Protein AF-A0A9X3P8X6-F1 (afdb_monomer)

Sequence (196 aa):
MNAASNTVDRTGRVKSVVAWAVAPVVWFLAFLAMLFLGNGGTPGMVAHSVILALPAPWLLWVSWRMPRPRVDTYVAEGGALLSGAVALYITVLAFMISREGPAPVGFTVIYLAAAAVFIAAAVPLPGRRIAYGAAALACVVIGIGLRVLHSETSYYPGIDWVTKDELFAWAFLGLPALGALLQILWWARVRRGRTV

Nearest PDB structures (foldseek):
  7y5h-assembly1_A  TM=2.109E-01  e=1.202E+00  Xenopus tropicalis

pLDDT: mean 83.06, std 12.86, range [36.12, 97.06]

Foldseek 3Di:
DDDPDPPVVVVVQVVLLVVLLCVLVVLVVQLVVLVVVPCPPDVSVVSNVVSLCVLLVQLLCLLPPDDPDDPSSVSNNVSSVVSNLVSLVVLVVVQVVVDDAADDLVQLVVLQVQLVSLCSSCPSPVLQCLLSNLQSQLSNCVSCCSHPQDDPDQAGVPGPPDGPVRVNCCSSPVSNVVSVVVSVVVVVVVVVVVVD

Mean predicted aligned error: 7.89 Å

Secondary structure (DSSP, 8-state):
---SSTTHHHHHHHHHHHHHHHHHHHHHHHHHHHHHT---HHHHHHHHHHHHHTHHHHHHHHHHHS-SS-HHHHHHHHHHHHHHHHHHHHHHHHHHHT-SSSPPHHHHHHHHHHHHHHHHHHTT-GGGHHHHHHHHHHHHHHHHHHHHT--SSSEETTEEEEEHHHHHHIIIIIHHHHHHHHHHHHHHHHHHTT--

Solvent-accessible surface area (backbone atoms only — not comparable to full-atom values): 10402 Å² total; per-residue (Å²): 137,90,87,86,73,77,67,74,59,49,59,56,50,52,53,49,33,50,51,29,63,44,46,42,53,54,51,49,51,54,50,51,50,53,65,73,67,45,79,67,53,70,67,38,51,52,53,49,53,50,59,56,47,48,26,55,63,46,34,40,44,46,44,73,69,50,70,81,94,45,70,40,45,52,44,36,40,52,29,20,50,52,48,34,49,52,37,53,49,50,56,51,50,56,53,68,74,70,60,89,78,49,52,54,71,67,53,29,50,54,23,46,50,50,18,50,48,30,50,60,31,23,67,80,31,77,87,43,38,50,27,27,47,23,40,17,48,23,25,43,51,51,28,46,41,52,34,74,49,54,56,96,57,69,33,38,81,95,37,89,88,54,43,52,68,56,53,46,48,40,36,68,50,43,32,30,51,50,16,43,50,50,37,52,50,50,51,54,52,58,53,60,65,70,77,107

Radius of gyration: 20.08 Å; Cα contacts (8 Å, |Δi|>4): 177; chains: 1; bounding box: 64×27×63 Å

Organism: NCBI:txid2670330

Structure (mmCIF, N/CA/C/O backbone):
data_AF-A0A9X3P8X6-F1
#
_entry.id   AF-A0A9X3P8X6-F1
#
loop_
_atom_site.group_PDB
_atom_site.id
_atom_site.type_symbol
_atom_site.label_atom_id
_atom_site.label_alt_id
_atom_site.label_comp_id
_atom_site.label_asym_id
_atom_site.label_entity_id
_atom_site.label_seq_id
_atom_site.pdbx_PDB_ins_code
_atom_site.Cartn_x
_atom_site.Cartn_y
_atom_site.Cartn_z
_atom_site.occupancy
_atom_site.B_iso_or_equiv
_atom_site.auth_seq_id
_atom_site.auth_comp_id
_atom_site.auth_asym_id
_atom_site.auth_atom_id
_atom_site.pdbx_PDB_model_num
ATOM 1 N N . MET A 1 1 ? -35.944 -8.746 34.001 1.00 36.12 1 MET A N 1
ATOM 2 C CA . MET A 1 1 ? -35.242 -9.890 33.379 1.00 36.12 1 MET A CA 1
ATOM 3 C C . MET A 1 1 ? -34.782 -9.482 31.985 1.00 36.12 1 MET A C 1
ATOM 5 O O . MET A 1 1 ? -35.611 -9.146 31.153 1.00 36.12 1 MET A O 1
ATOM 9 N N . ASN A 1 2 ? -33.462 -9.428 31.792 1.00 47.91 2 ASN A N 1
ATOM 10 C CA . ASN A 1 2 ? -32.768 -9.146 30.531 1.00 47.91 2 ASN A CA 1
ATOM 11 C C . ASN A 1 2 ? -32.675 -10.424 29.689 1.00 47.91 2 ASN A C 1
ATOM 13 O O . ASN A 1 2 ? -32.135 -11.394 30.211 1.00 47.91 2 ASN A O 1
ATOM 17 N N . ALA A 1 3 ? -33.094 -10.413 28.414 1.00 44.62 3 ALA A N 1
ATOM 18 C CA . ALA A 1 3 ? -32.640 -11.407 27.418 1.00 44.62 3 ALA A CA 1
ATOM 19 C C . ALA A 1 3 ? -32.963 -11.084 25.936 1.00 44.62 3 ALA A C 1
ATOM 21 O O . ALA A 1 3 ? -32.975 -11.997 25.117 1.00 44.62 3 ALA A O 1
ATOM 22 N N . ALA A 1 4 ? -33.207 -9.833 25.529 1.00 47.31 4 ALA A N 1
ATOM 23 C CA . ALA A 1 4 ? -33.525 -9.541 24.123 1.00 47.31 4 ALA A CA 1
ATOM 24 C C . ALA A 1 4 ? -32.805 -8.279 23.632 1.00 47.31 4 ALA A C 1
ATOM 26 O O . ALA A 1 4 ? -33.318 -7.182 23.799 1.00 47.31 4 ALA A O 1
ATOM 27 N N . SER A 1 5 ? -31.596 -8.433 23.071 1.00 48.03 5 SER A N 1
ATOM 28 C CA . SER A 1 5 ? -30.932 -7.388 22.254 1.00 48.03 5 SER A CA 1
ATOM 29 C C . SER A 1 5 ? -29.638 -7.862 21.553 1.00 48.03 5 SER A C 1
ATOM 31 O O . SER A 1 5 ? -29.252 -7.321 20.524 1.00 48.03 5 SER A O 1
ATOM 33 N N . ASN A 1 6 ? -28.968 -8.926 22.017 1.00 51.25 6 ASN A N 1
ATOM 34 C CA . ASN A 1 6 ? -27.611 -9.253 21.531 1.00 51.25 6 ASN A CA 1
ATOM 35 C C . ASN A 1 6 ? -27.513 -10.156 20.279 1.00 51.25 6 ASN A C 1
ATOM 37 O O . ASN A 1 6 ? -26.405 -10.415 19.803 1.00 51.25 6 ASN A O 1
ATOM 41 N N . THR A 1 7 ? -28.620 -10.671 19.740 1.00 49.06 7 THR A N 1
ATOM 42 C CA . THR A 1 7 ? -28.611 -11.601 18.590 1.00 49.06 7 THR A CA 1
ATOM 43 C C . THR A 1 7 ? -28.718 -10.904 17.233 1.00 49.06 7 THR A C 1
ATOM 45 O O . THR A 1 7 ? -28.080 -11.356 16.285 1.00 49.06 7 THR A O 1
ATOM 48 N N . VAL A 1 8 ? -29.437 -9.779 17.138 1.00 47.88 8 VAL A N 1
ATOM 49 C CA . VAL A 1 8 ? -29.658 -9.057 15.866 1.00 47.88 8 VAL A CA 1
ATOM 50 C C . VAL A 1 8 ? -28.367 -8.397 15.348 1.00 47.88 8 VAL A C 1
ATOM 52 O O . VAL A 1 8 ? -28.128 -8.350 14.142 1.00 47.88 8 VAL A O 1
ATOM 55 N N . ASP A 1 9 ? -27.474 -7.981 16.250 1.00 58.53 9 ASP A N 1
ATOM 56 C CA . ASP A 1 9 ? -26.232 -7.274 15.901 1.00 58.53 9 ASP A CA 1
ATOM 57 C C . ASP A 1 9 ? -25.066 -8.226 15.531 1.00 58.53 9 ASP A C 1
ATOM 59 O O . ASP A 1 9 ? -24.140 -7.871 14.795 1.00 58.53 9 ASP A O 1
ATOM 63 N N . ARG A 1 10 ? -25.114 -9.495 15.973 1.00 61.44 10 ARG A N 1
ATOM 64 C CA . ARG A 1 10 ? -24.064 -10.491 15.676 1.00 61.44 10 ARG A CA 1
ATOM 65 C C . ARG A 1 10 ? -24.097 -10.962 14.228 1.00 61.44 10 ARG A C 1
ATOM 67 O O . ARG A 1 10 ? -23.049 -11.029 13.592 1.00 61.44 10 ARG A O 1
ATOM 74 N N . THR A 1 11 ? -25.274 -11.257 13.683 1.00 63.12 11 THR A N 1
ATOM 75 C CA . THR A 1 11 ? -25.415 -11.731 12.296 1.00 63.12 11 THR A CA 1
ATOM 76 C C . THR A 1 11 ? -25.038 -10.661 11.276 1.00 63.12 11 THR A C 1
ATOM 78 O O . THR A 1 11 ? -24.384 -10.976 10.284 1.00 63.12 11 THR A O 1
ATOM 81 N N . GLY A 1 12 ? -25.390 -9.395 11.528 1.00 68.19 12 GLY A N 1
ATOM 82 C CA . GLY A 1 12 ? -24.986 -8.271 10.675 1.00 68.19 12 GLY A CA 1
ATOM 83 C C . GLY A 1 12 ? -23.471 -8.061 10.679 1.00 68.19 12 GLY A C 1
ATOM 84 O O . GLY A 1 12 ? -22.857 -7.920 9.621 1.00 68.19 12 GLY A O 1
ATOM 85 N N . ARG A 1 13 ? -22.843 -8.146 11.859 1.00 69.56 13 ARG A N 1
ATOM 86 C CA . ARG A 1 13 ? -21.386 -8.032 11.999 1.00 69.56 13 ARG A CA 1
ATOM 87 C C . ARG A 1 13 ? -20.638 -9.187 11.330 1.00 69.56 13 ARG A C 1
ATOM 89 O O . ARG A 1 13 ? -19.657 -8.934 10.641 1.00 69.56 13 ARG A O 1
ATOM 96 N N . VAL A 1 14 ? -21.104 -10.430 11.479 1.00 70.56 14 VAL A N 1
ATOM 97 C CA . VAL A 1 14 ? -20.495 -11.597 10.811 1.00 70.56 14 VAL A CA 1
ATOM 98 C C . VAL A 1 14 ? -20.573 -11.455 9.290 1.00 70.56 14 VAL A C 1
ATOM 100 O O . VAL A 1 14 ? -19.562 -11.638 8.621 1.00 70.56 14 VAL A O 1
ATOM 103 N N . LYS A 1 15 ? -21.724 -11.046 8.738 1.00 74.62 15 LYS A N 1
ATOM 104 C CA . LYS A 1 15 ? -21.872 -10.797 7.293 1.00 74.62 15 LYS A CA 1
ATOM 105 C C . LYS A 1 15 ? -20.934 -9.695 6.789 1.00 74.62 15 LYS A C 1
ATOM 107 O O . LYS A 1 15 ? -20.326 -9.872 5.740 1.00 74.62 15 LYS A O 1
ATOM 112 N N . SER A 1 16 ? -20.775 -8.604 7.546 1.00 80.88 16 SER A N 1
ATOM 113 C CA . SER A 1 16 ? -19.822 -7.527 7.225 1.00 80.88 16 SER A CA 1
ATOM 114 C C . SER A 1 16 ? -18.380 -8.044 7.181 1.00 80.88 16 SER A C 1
ATOM 116 O O . SER A 1 16 ? -17.684 -7.850 6.189 1.00 80.88 16 SER A O 1
ATOM 118 N N . VAL A 1 17 ? -17.940 -8.773 8.216 1.00 79.44 17 VAL A N 1
ATOM 119 C CA . VAL A 1 17 ? -16.585 -9.351 8.267 1.00 79.44 17 VAL A CA 1
ATOM 120 C C . VAL A 1 17 ? -16.350 -10.308 7.100 1.00 79.44 17 VAL A C 1
ATOM 122 O O . VAL A 1 17 ? -15.316 -10.215 6.445 1.00 79.44 17 VAL A O 1
ATOM 125 N N . VAL A 1 18 ? -17.307 -11.196 6.814 1.00 82.06 18 VAL A N 1
ATOM 126 C CA . VAL A 1 18 ? -17.212 -12.140 5.693 1.00 82.06 18 VAL A CA 1
ATOM 127 C C . VAL A 1 18 ? -17.130 -11.393 4.363 1.00 82.06 18 VAL A C 1
ATOM 129 O O . VAL A 1 18 ? -16.270 -11.716 3.554 1.00 82.06 18 VAL A O 1
ATOM 132 N N . ALA A 1 19 ? -17.942 -10.355 4.148 1.00 86.50 19 ALA A N 1
ATOM 133 C CA . ALA A 1 19 ? -17.879 -9.550 2.928 1.00 86.50 19 ALA A CA 1
ATOM 134 C C . ALA A 1 19 ? -16.495 -8.906 2.734 1.00 86.50 19 ALA A C 1
ATOM 136 O O . ALA A 1 19 ? -15.923 -8.990 1.648 1.00 86.50 19 ALA A O 1
ATOM 137 N N . TRP A 1 20 ? -15.912 -8.336 3.793 1.00 89.00 20 TRP A N 1
ATOM 138 C CA . TRP A 1 20 ? -14.576 -7.734 3.733 1.00 89.00 20 TRP A CA 1
ATOM 139 C C . TRP A 1 20 ? -13.437 -8.749 3.653 1.00 89.00 20 TRP A C 1
ATOM 141 O O . TRP A 1 20 ? -12.384 -8.416 3.121 1.00 89.00 20 TRP A O 1
ATOM 151 N N . ALA A 1 21 ? -13.638 -9.977 4.131 1.00 86.62 21 ALA A N 1
ATOM 152 C CA . ALA A 1 21 ? -12.693 -11.076 3.947 1.00 86.62 21 ALA A CA 1
ATOM 153 C C . ALA A 1 21 ? -12.754 -11.667 2.528 1.00 86.62 21 ALA A C 1
ATOM 155 O O . ALA A 1 21 ? -11.741 -12.127 2.010 1.00 86.62 21 ALA A O 1
ATOM 156 N N . VAL A 1 22 ? -13.927 -11.638 1.890 1.00 90.50 22 VAL A N 1
ATOM 157 C CA . VAL A 1 22 ? -14.141 -12.123 0.519 1.00 90.50 22 VAL A CA 1
ATOM 158 C C . VAL A 1 22 ? -13.708 -11.084 -0.519 1.00 90.50 22 VAL A C 1
ATOM 160 O O . VAL A 1 22 ? -13.235 -11.458 -1.587 1.00 90.50 22 VAL A O 1
ATOM 163 N N . ALA A 1 23 ? -13.795 -9.787 -0.214 1.00 90.56 23 ALA A N 1
ATOM 164 C CA . ALA A 1 23 ? -13.435 -8.716 -1.145 1.00 90.56 23 ALA A CA 1
ATOM 165 C C . ALA A 1 23 ? -12.010 -8.831 -1.751 1.00 90.56 23 ALA A C 1
ATOM 167 O O . ALA A 1 23 ? -11.901 -8.700 -2.970 1.00 90.56 23 ALA A O 1
ATOM 168 N N . PRO A 1 24 ? -10.933 -9.142 -0.994 1.00 90.50 24 PRO A N 1
ATOM 169 C CA . PRO A 1 24 ? -9.596 -9.338 -1.562 1.00 90.50 24 PRO A CA 1
ATOM 170 C C . PRO A 1 24 ? -9.535 -10.565 -2.471 1.00 90.50 24 PRO A C 1
ATOM 172 O O . PRO A 1 24 ? -8.845 -10.545 -3.482 1.00 90.50 24 PRO A O 1
ATOM 175 N N . VAL A 1 25 ?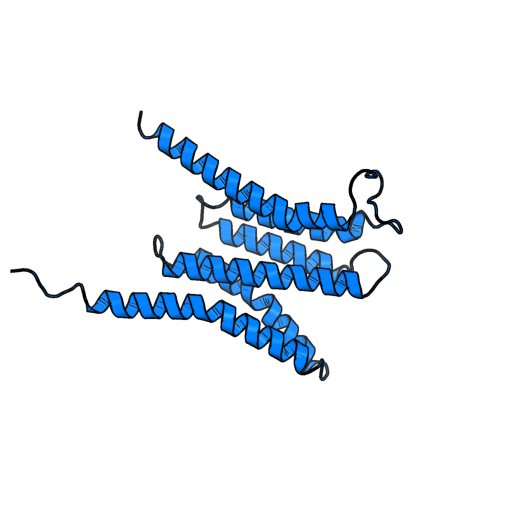 -10.280 -11.623 -2.130 1.00 92.19 25 VAL A N 1
ATOM 176 C CA . VAL A 1 25 ? -10.358 -12.852 -2.932 1.00 92.19 25 VAL A CA 1
ATOM 177 C C . VAL A 1 25 ? -11.051 -12.566 -4.259 1.00 92.19 25 VAL A C 1
ATOM 179 O O . VAL A 1 25 ? -10.538 -12.934 -5.307 1.00 92.19 25 VAL A O 1
ATOM 182 N N . VAL A 1 26 ? -12.180 -11.855 -4.234 1.00 93.81 26 VAL A N 1
ATOM 183 C CA . VAL A 1 26 ? -12.902 -11.445 -5.447 1.00 93.81 26 VAL A CA 1
ATOM 184 C C . VAL A 1 26 ? -12.040 -10.526 -6.305 1.00 93.81 26 VAL A C 1
ATOM 186 O O . VAL A 1 26 ? -11.953 -10.734 -7.512 1.00 93.81 26 VAL A O 1
ATOM 189 N N . TRP A 1 27 ? -11.362 -9.552 -5.692 1.00 95.19 27 TRP A N 1
ATOM 190 C CA . TRP A 1 27 ? -10.419 -8.686 -6.394 1.00 95.19 27 TRP A CA 1
ATOM 191 C C . TRP A 1 27 ? -9.296 -9.496 -7.052 1.00 95.19 27 TRP A C 1
ATOM 193 O O . TRP A 1 27 ? -9.022 -9.310 -8.234 1.00 95.19 27 TRP A O 1
ATOM 203 N N . PHE A 1 28 ? -8.698 -10.439 -6.322 1.00 90.75 28 PHE A N 1
ATOM 204 C CA . PHE A 1 28 ? -7.614 -11.278 -6.823 1.00 90.75 28 PHE A CA 1
ATOM 205 C C . PHE A 1 28 ? -8.072 -12.192 -7.965 1.00 90.75 28 PHE A C 1
ATOM 207 O O . PHE A 1 28 ? -7.386 -12.298 -8.976 1.00 90.75 28 PHE A O 1
ATOM 214 N N . LEU A 1 29 ? -9.254 -12.805 -7.855 1.00 92.50 29 LEU A N 1
ATOM 215 C CA . LEU A 1 29 ? -9.831 -13.618 -8.927 1.00 92.50 29 LEU A CA 1
ATOM 216 C C . LEU A 1 29 ? -10.154 -12.780 -10.168 1.00 92.50 29 LEU A C 1
ATOM 218 O O . LEU A 1 29 ? -9.878 -13.225 -11.278 1.00 92.50 29 LEU A O 1
ATOM 222 N N . ALA A 1 30 ? -10.685 -11.565 -10.001 1.00 90.31 30 ALA A N 1
ATOM 223 C CA . ALA A 1 30 ? -10.926 -10.645 -11.112 1.00 90.31 30 ALA A CA 1
ATOM 224 C C . ALA A 1 30 ? -9.612 -10.204 -11.778 1.00 90.31 30 ALA A C 1
ATOM 226 O O . ALA A 1 30 ? -9.522 -10.143 -13.004 1.00 90.31 30 ALA A O 1
ATOM 227 N N . PHE A 1 31 ? -8.580 -9.952 -10.973 1.00 88.31 31 PHE A N 1
ATOM 228 C CA . PHE A 1 31 ? -7.237 -9.648 -11.445 1.00 88.31 31 PHE A CA 1
ATOM 229 C C . PHE A 1 31 ? -6.636 -10.816 -12.248 1.00 88.31 31 PHE A C 1
ATOM 231 O O . PHE A 1 31 ? -6.184 -10.609 -13.374 1.00 88.31 31 PHE A O 1
ATOM 238 N N . LEU A 1 32 ? -6.695 -12.046 -11.725 1.00 87.62 32 LEU A N 1
ATOM 239 C CA . LEU A 1 32 ? -6.235 -13.244 -12.433 1.00 87.62 32 LEU A CA 1
ATOM 240 C C . LEU A 1 32 ? -7.024 -13.482 -13.722 1.00 87.62 32 LEU A C 1
ATOM 242 O O . LEU A 1 32 ? -6.423 -13.729 -14.762 1.00 87.62 32 LEU A O 1
ATOM 246 N N . ALA A 1 33 ? -8.353 -13.371 -13.681 1.00 86.31 33 ALA A N 1
ATOM 247 C CA . ALA A 1 33 ? -9.191 -13.527 -14.865 1.00 86.31 33 ALA A CA 1
ATOM 248 C C . ALA A 1 33 ? -8.765 -12.560 -15.979 1.00 86.31 33 ALA A C 1
ATOM 250 O O . ALA A 1 33 ? -8.630 -12.979 -17.125 1.00 86.31 33 ALA A O 1
ATOM 251 N N . MET A 1 34 ? -8.463 -11.301 -15.644 1.00 82.62 34 MET A N 1
ATOM 252 C CA . MET A 1 34 ? -7.953 -10.333 -16.620 1.00 82.62 34 MET A CA 1
ATOM 253 C C . MET A 1 34 ? -6.555 -10.672 -17.145 1.00 82.62 34 MET A C 1
ATOM 255 O O . MET A 1 34 ? -6.288 -10.419 -18.315 1.00 82.62 34 MET A O 1
ATOM 259 N N . LEU A 1 35 ? -5.671 -11.257 -16.329 1.00 78.12 35 LEU A N 1
ATOM 260 C CA . LEU A 1 35 ? -4.375 -11.741 -16.817 1.00 78.12 35 LEU A CA 1
ATOM 261 C C . LEU A 1 35 ? -4.533 -12.875 -17.844 1.00 78.12 35 LEU A C 1
ATOM 263 O O . LEU A 1 35 ? -3.810 -12.899 -18.837 1.00 78.12 35 LEU A O 1
ATOM 267 N N . PHE A 1 36 ? -5.476 -13.799 -17.627 1.00 78.12 36 PHE A N 1
ATOM 268 C CA . PHE A 1 36 ? -5.675 -14.970 -18.493 1.00 78.12 36 PHE A CA 1
ATOM 269 C C . PHE A 1 36 ? -6.530 -14.703 -19.733 1.00 78.12 36 PHE A C 1
ATOM 271 O O . PHE A 1 36 ? -6.351 -15.380 -20.743 1.00 78.12 36 PHE A O 1
ATOM 278 N N . LEU A 1 37 ? -7.437 -13.725 -19.690 1.00 73.06 37 LEU A N 1
ATOM 279 C CA . LEU A 1 37 ? -8.286 -13.371 -20.834 1.00 73.06 37 LEU A CA 1
ATOM 280 C C . LEU A 1 37 ? -7.512 -12.694 -21.980 1.00 73.06 37 LEU A C 1
ATOM 282 O O . LEU A 1 37 ? -8.072 -12.502 -23.057 1.00 73.06 37 LEU A O 1
ATOM 286 N N . GLY A 1 38 ? -6.223 -12.397 -21.778 1.00 57.84 38 GLY A N 1
ATOM 287 C CA . GLY A 1 38 ? -5.361 -11.751 -22.760 1.00 57.84 38 GLY A CA 1
ATOM 288 C C . GLY A 1 38 ? -5.735 -10.282 -22.961 1.00 57.84 38 GLY A C 1
ATOM 289 O O . GLY A 1 38 ? -6.896 -9.891 -22.866 1.00 57.84 38 GLY A O 1
ATOM 290 N N . ASN A 1 39 ? -4.743 -9.435 -23.247 1.00 59.66 39 ASN A N 1
ATOM 291 C CA . ASN A 1 39 ? -4.955 -8.021 -23.573 1.00 59.66 39 ASN A CA 1
ATOM 292 C C . ASN A 1 39 ? -5.668 -7.886 -24.933 1.00 59.66 39 ASN A C 1
ATOM 294 O O . ASN A 1 39 ? -5.056 -7.538 -25.942 1.00 59.66 39 ASN A O 1
ATOM 298 N N . GLY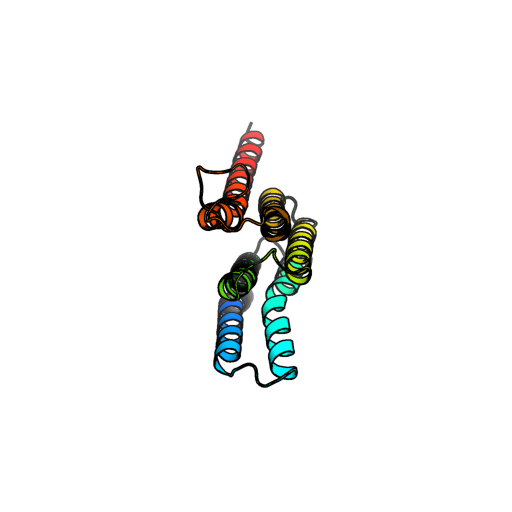 A 1 40 ? -6.966 -8.190 -24.974 1.00 50.94 40 GLY A N 1
ATOM 299 C CA . GLY A 1 40 ? -7.850 -8.008 -26.121 1.00 50.94 40 GLY A CA 1
ATOM 300 C C . GLY A 1 40 ? -8.121 -6.524 -26.362 1.00 50.94 40 GLY A C 1
ATOM 301 O O . GLY A 1 40 ? -9.204 -6.022 -26.074 1.00 50.94 40 GLY A O 1
ATOM 302 N N . GLY A 1 41 ? -7.110 -5.802 -26.842 1.00 65.62 41 GLY A N 1
ATOM 303 C CA . GLY A 1 41 ? -7.202 -4.394 -27.219 1.00 65.62 41 GLY A CA 1
ATOM 304 C C . GLY A 1 41 ? -7.367 -3.403 -26.059 1.00 65.62 41 GLY A C 1
ATOM 305 O O . GLY A 1 41 ? -7.289 -3.733 -24.873 1.00 65.62 41 GLY A O 1
ATOM 3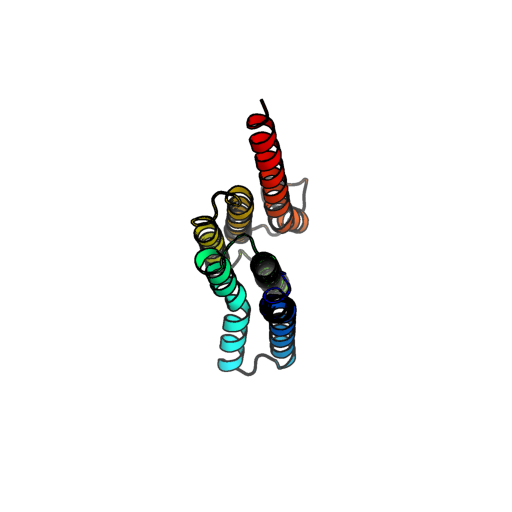06 N N . THR A 1 42 ? -7.601 -2.143 -26.428 1.00 72.00 42 THR A N 1
ATOM 307 C CA . THR A 1 42 ? -7.712 -0.981 -25.531 1.00 72.00 42 THR A CA 1
ATOM 308 C C . THR A 1 42 ? -8.692 -1.176 -24.362 1.00 72.00 42 THR A C 1
ATOM 310 O O . THR A 1 42 ? -8.338 -0.807 -23.241 1.00 72.00 42 THR A O 1
ATOM 313 N N . PRO A 1 43 ? -9.886 -1.780 -24.548 1.00 75.38 43 PRO A N 1
ATOM 314 C CA . PRO A 1 43 ? -10.823 -2.015 -23.445 1.00 75.38 43 PRO A CA 1
ATOM 315 C C . PRO A 1 43 ? -10.273 -2.952 -22.361 1.00 75.38 43 PRO A C 1
ATOM 317 O O . PRO A 1 43 ? -10.484 -2.700 -21.175 1.00 75.38 43 PRO A O 1
ATOM 320 N N . GLY A 1 44 ? -9.527 -3.994 -22.747 1.00 76.69 44 GLY A N 1
ATOM 321 C CA . GLY A 1 44 ? -8.896 -4.925 -21.805 1.00 76.69 44 GLY A CA 1
ATOM 322 C C . GLY A 1 44 ? -7.812 -4.253 -20.962 1.00 76.69 44 GLY A C 1
ATOM 323 O O . GLY A 1 44 ? -7.769 -4.436 -19.746 1.00 76.69 44 GLY A O 1
ATOM 324 N N . MET A 1 45 ? -7.003 -3.384 -21.579 1.00 75.38 45 MET A N 1
ATOM 325 C CA . MET A 1 45 ? -5.989 -2.598 -20.865 1.00 75.38 45 MET A CA 1
ATOM 326 C C . MET A 1 45 ? -6.616 -1.637 -19.851 1.00 75.38 45 MET A C 1
ATOM 328 O O . MET A 1 45 ? -6.160 -1.565 -18.711 1.00 75.38 45 MET A O 1
ATOM 332 N N . VAL A 1 46 ? -7.690 -0.935 -20.234 1.00 81.00 46 VAL A N 1
ATOM 333 C CA . VAL A 1 46 ? -8.413 -0.028 -19.327 1.00 81.00 46 VAL A CA 1
ATOM 334 C C . VAL A 1 46 ? -8.999 -0.800 -18.147 1.00 81.00 46 VAL A C 1
ATOM 336 O O . VAL A 1 46 ? -8.814 -0.392 -17.001 1.00 81.00 46 VAL A O 1
ATOM 339 N N . ALA A 1 47 ? -9.656 -1.935 -18.397 1.00 82.69 47 ALA A N 1
ATOM 340 C CA . ALA A 1 47 ? -10.214 -2.768 -17.335 1.00 82.69 47 ALA A CA 1
ATOM 341 C C . ALA A 1 47 ? -9.126 -3.272 -16.371 1.00 82.69 47 ALA A C 1
ATOM 343 O O . ALA A 1 47 ? -9.301 -3.206 -15.153 1.00 82.69 47 ALA A O 1
ATOM 344 N N . HIS A 1 48 ? -7.976 -3.697 -16.898 1.00 84.06 48 HIS A N 1
ATOM 345 C CA . HIS A 1 48 ? -6.832 -4.118 -16.093 1.00 84.06 48 HIS A CA 1
ATOM 346 C C . HIS A 1 48 ? -6.297 -2.982 -15.207 1.00 84.06 48 HIS A C 1
ATOM 348 O O . HIS A 1 48 ? -6.108 -3.169 -14.003 1.00 84.06 48 HIS A O 1
ATOM 354 N N . SER A 1 49 ? -6.122 -1.779 -15.766 1.00 83.31 49 SER A N 1
ATOM 355 C CA . SER A 1 49 ? -5.696 -0.597 -15.005 1.00 83.31 49 SER A CA 1
ATOM 356 C C . SER A 1 49 ? -6.691 -0.217 -13.908 1.00 83.31 49 SER A C 1
ATOM 358 O O . SER A 1 49 ? -6.278 0.120 -12.800 1.00 83.31 49 SER A O 1
ATOM 360 N N . VAL A 1 50 ? -7.996 -0.308 -14.181 1.00 87.94 50 VAL A N 1
ATOM 361 C CA . VAL A 1 50 ? -9.038 -0.047 -13.179 1.00 87.94 50 VAL A CA 1
ATOM 362 C C . VAL A 1 50 ? -8.934 -1.043 -12.028 1.00 87.94 50 VAL A C 1
ATOM 364 O O . VAL A 1 50 ? -8.921 -0.620 -10.874 1.00 87.94 50 VAL A O 1
ATOM 367 N N . ILE A 1 51 ? -8.798 -2.343 -12.315 1.00 90.25 51 ILE A N 1
ATOM 368 C CA . ILE A 1 51 ? -8.672 -3.370 -11.271 1.00 90.25 51 ILE A CA 1
ATOM 369 C C . ILE A 1 51 ? -7.427 -3.136 -10.414 1.00 90.25 51 ILE A C 1
ATOM 371 O O . ILE A 1 51 ? -7.529 -3.180 -9.188 1.00 90.25 51 ILE A O 1
ATOM 375 N N . LEU A 1 52 ? -6.279 -2.829 -11.023 1.00 89.56 52 LEU A N 1
ATOM 376 C CA . LEU A 1 52 ? -5.052 -2.505 -10.287 1.00 89.56 52 LEU A CA 1
ATOM 377 C C . LEU A 1 52 ? -5.197 -1.257 -9.407 1.00 89.56 52 LEU A C 1
ATOM 379 O O . LEU A 1 52 ? -4.586 -1.188 -8.343 1.00 89.56 52 LEU A O 1
ATOM 383 N N . ALA A 1 53 ? -6.019 -0.289 -9.817 1.00 91.69 53 ALA A N 1
ATOM 384 C CA . ALA A 1 53 ? -6.251 0.935 -9.060 1.00 91.69 53 ALA A CA 1
ATOM 385 C C . ALA A 1 53 ? -7.243 0.764 -7.895 1.00 91.69 53 ALA A C 1
ATOM 387 O O . ALA A 1 53 ? -7.161 1.535 -6.942 1.00 91.69 53 ALA A O 1
ATOM 388 N N . LEU A 1 54 ? -8.148 -0.228 -7.923 1.00 93.81 54 LEU A N 1
ATOM 389 C CA . LEU A 1 54 ? -9.210 -0.435 -6.914 1.00 93.81 54 LEU A CA 1
ATOM 390 C C . LEU A 1 54 ? -8.754 -0.452 -5.439 1.00 93.81 54 LEU A C 1
ATOM 392 O O . LEU A 1 54 ? -9.496 0.073 -4.600 1.00 93.81 54 LEU A O 1
ATOM 396 N N . PRO A 1 55 ? -7.581 -1.002 -5.069 1.00 94.62 55 PRO A N 1
ATOM 397 C CA . PRO A 1 55 ? -7.136 -0.990 -3.678 1.00 94.62 55 PRO A CA 1
ATOM 398 C C . PRO A 1 55 ? -6.958 0.422 -3.098 1.00 94.62 55 PRO A C 1
ATOM 400 O O . PRO A 1 55 ? -7.158 0.615 -1.900 1.00 94.62 55 PRO A O 1
ATOM 403 N N . ALA A 1 56 ? -6.642 1.426 -3.923 1.00 95.25 56 ALA A N 1
ATOM 404 C CA . ALA A 1 56 ? -6.449 2.804 -3.472 1.00 95.25 56 ALA A CA 1
ATOM 405 C C . ALA A 1 56 ? -7.742 3.474 -2.953 1.00 95.25 56 ALA A C 1
ATOM 407 O O . ALA A 1 56 ? -7.772 3.865 -1.781 1.00 95.25 56 ALA A O 1
ATOM 408 N N . PRO A 1 57 ? -8.837 3.596 -3.738 1.00 95.75 57 PRO A N 1
ATOM 409 C CA . PRO A 1 57 ? -10.095 4.140 -3.234 1.00 95.75 57 PRO A CA 1
ATOM 410 C C . PRO A 1 57 ? -10.693 3.267 -2.125 1.00 95.75 57 PRO A C 1
ATOM 412 O O . PRO A 1 57 ? -11.315 3.806 -1.211 1.00 95.75 57 PRO A O 1
ATOM 415 N N . TRP A 1 58 ? -10.462 1.950 -2.143 1.00 95.81 58 TRP A N 1
ATOM 416 C CA . TRP A 1 58 ? -10.858 1.068 -1.046 1.00 95.81 58 TRP A CA 1
ATOM 417 C C . TRP A 1 58 ? -10.137 1.436 0.260 1.00 95.81 58 TRP A C 1
ATOM 419 O O . TRP A 1 58 ? -10.796 1.661 1.280 1.00 95.81 58 TRP A O 1
ATOM 429 N N . LEU A 1 59 ? -8.811 1.591 0.242 1.00 96.12 59 LEU A N 1
ATOM 430 C CA . LEU A 1 59 ? -8.047 1.993 1.423 1.00 96.12 59 LEU A CA 1
ATOM 431 C C . LEU A 1 59 ? -8.508 3.355 1.961 1.00 96.12 59 LEU A C 1
ATOM 433 O O . LEU A 1 59 ? -8.684 3.510 3.173 1.00 96.12 59 LEU A O 1
ATOM 437 N N . LEU A 1 60 ? -8.754 4.330 1.081 1.00 96.44 60 LEU A N 1
ATOM 438 C CA . LEU A 1 60 ? -9.275 5.644 1.472 1.00 96.44 60 LEU A CA 1
ATOM 439 C C . LEU A 1 60 ? -10.674 5.540 2.082 1.00 96.44 60 LEU A C 1
ATOM 441 O O . LEU A 1 60 ? -10.930 6.130 3.132 1.00 96.44 60 LEU A O 1
ATOM 445 N N . TRP A 1 61 ? -11.563 4.745 1.489 1.00 94.75 61 TRP A N 1
ATOM 446 C CA . TRP A 1 61 ? -12.900 4.509 2.026 1.00 94.75 61 TRP A CA 1
ATOM 447 C C . TRP A 1 61 ? -12.846 3.925 3.440 1.00 94.75 61 TRP A C 1
ATOM 449 O O . TRP A 1 61 ? -13.466 4.460 4.362 1.00 94.75 61 TRP A O 1
ATOM 459 N N . VAL A 1 62 ? -12.049 2.875 3.643 1.00 93.75 62 VAL A N 1
ATOM 460 C CA . VAL A 1 62 ? -11.857 2.250 4.961 1.00 93.75 62 VAL A CA 1
ATOM 461 C C . VAL A 1 62 ? -11.252 3.246 5.949 1.00 93.75 62 VAL A C 1
ATOM 463 O O . VAL A 1 62 ? -11.650 3.316 7.112 1.00 93.75 62 VAL A O 1
ATOM 466 N N . SER A 1 63 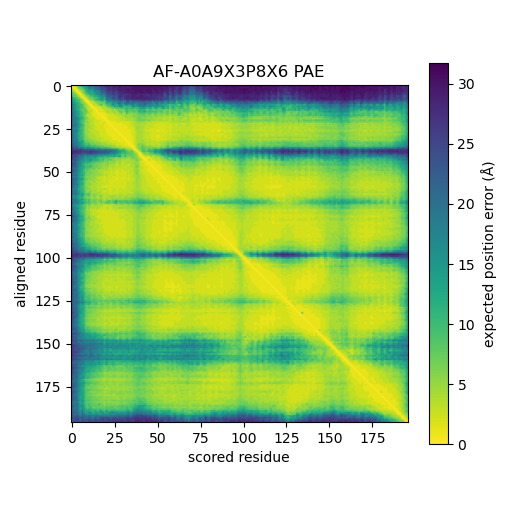? -10.308 4.067 5.498 1.00 93.00 63 SER A N 1
ATOM 467 C CA . SER A 1 63 ? -9.612 5.041 6.339 1.00 93.00 63 SER A CA 1
ATOM 468 C C . SER A 1 63 ? -10.523 6.179 6.804 1.00 93.00 63 SER A C 1
ATOM 470 O O . SER A 1 63 ? -10.463 6.560 7.973 1.00 93.00 63 SER A O 1
ATOM 472 N N . TRP A 1 64 ? -11.417 6.663 5.942 1.00 94.19 64 TRP A N 1
ATOM 473 C CA . TRP A 1 64 ? -12.203 7.879 6.178 1.00 94.19 64 TRP A CA 1
ATOM 474 C C . TRP A 1 64 ? -13.649 7.630 6.607 1.00 94.19 64 TRP A C 1
ATOM 476 O O . TRP A 1 64 ? -14.232 8.473 7.286 1.00 94.19 64 TRP A O 1
ATOM 486 N N . ARG A 1 65 ? -14.260 6.514 6.194 1.00 92.69 65 ARG A N 1
ATOM 487 C CA . ARG A 1 65 ? -15.708 6.293 6.350 1.00 92.69 65 ARG A CA 1
ATOM 488 C C . ARG A 1 65 ? -16.066 5.205 7.348 1.00 92.69 65 ARG A C 1
ATOM 490 O O . ARG A 1 65 ? -17.168 5.234 7.890 1.00 92.69 65 ARG A O 1
ATOM 497 N N . MET A 1 66 ? -15.176 4.249 7.600 1.00 88.25 66 MET A N 1
ATOM 498 C CA . MET A 1 66 ? -15.518 3.130 8.473 1.00 88.25 66 MET A CA 1
ATOM 499 C C . MET A 1 66 ? -15.366 3.463 9.963 1.00 88.25 66 MET A C 1
ATOM 501 O O . MET A 1 66 ? -14.343 4.017 10.379 1.00 88.25 66 MET A O 1
ATOM 505 N N . PRO A 1 67 ? -16.348 3.076 10.798 1.00 86.62 67 PRO A N 1
ATOM 506 C CA . PRO A 1 67 ? -16.286 3.283 12.238 1.00 86.62 67 PRO A CA 1
ATOM 507 C C . PRO A 1 67 ? -15.189 2.433 12.895 1.00 86.62 67 PRO A C 1
ATOM 509 O O . PRO A 1 67 ? -14.928 1.289 12.510 1.00 86.62 67 PRO A O 1
ATOM 512 N N . ARG A 1 68 ? -14.562 2.987 13.938 1.00 84.88 68 ARG A N 1
ATOM 513 C CA . ARG A 1 68 ? -13.506 2.344 14.735 1.00 84.88 68 ARG A CA 1
ATOM 514 C C . ARG A 1 68 ? -13.832 2.442 16.231 1.00 84.88 68 ARG A C 1
ATOM 516 O O . ARG A 1 68 ? -14.394 3.457 16.633 1.00 84.88 68 ARG A O 1
ATOM 523 N N . PRO A 1 69 ? -13.451 1.450 17.059 1.00 84.69 69 PRO A N 1
ATOM 524 C CA . PRO A 1 69 ? -12.747 0.211 16.713 1.00 84.69 69 PRO A CA 1
ATOM 525 C C . PRO A 1 69 ? -13.718 -0.908 16.295 1.00 84.69 69 PRO A C 1
ATOM 527 O O . PRO A 1 69 ? -14.631 -1.249 17.046 1.00 84.69 69 PRO A O 1
ATOM 530 N N . ARG A 1 70 ? -13.523 -1.510 15.113 1.00 85.12 70 ARG A N 1
ATOM 531 C CA . ARG A 1 70 ? -14.294 -2.686 14.676 1.00 85.12 70 ARG A CA 1
ATOM 532 C C . ARG A 1 70 ? -13.440 -3.667 13.873 1.00 85.12 70 ARG A C 1
ATOM 534 O O . ARG A 1 70 ? -12.547 -3.257 13.136 1.00 85.12 70 ARG A O 1
ATOM 541 N N . VAL A 1 71 ? -13.717 -4.962 14.045 1.00 86.88 71 VAL A N 1
ATOM 542 C CA . VAL A 1 71 ? -12.968 -6.058 13.403 1.00 86.88 71 VAL A CA 1
ATOM 543 C C . VAL A 1 71 ? -13.142 -6.039 11.886 1.00 86.88 71 VAL A C 1
ATOM 545 O O . VAL A 1 71 ? -12.159 -6.193 11.173 1.00 86.88 71 VAL A O 1
ATOM 548 N N . ASP A 1 72 ? -14.356 -5.789 11.394 1.00 87.69 72 ASP A N 1
ATOM 549 C CA . ASP A 1 72 ? -14.644 -5.661 9.962 1.00 87.69 72 ASP A CA 1
ATOM 550 C C . ASP A 1 72 ? -13.830 -4.538 9.311 1.00 87.69 72 ASP A C 1
ATOM 552 O O . ASP A 1 72 ? -13.222 -4.761 8.269 1.00 87.69 72 ASP A O 1
ATOM 556 N N . THR A 1 73 ? -13.714 -3.382 9.971 1.00 89.25 73 THR A N 1
ATOM 557 C CA . THR A 1 73 ? -12.853 -2.281 9.517 1.00 89.25 73 THR A CA 1
ATOM 558 C C . THR A 1 73 ? -11.395 -2.719 9.378 1.00 89.25 73 THR A C 1
ATOM 560 O O . THR A 1 73 ? -10.751 -2.395 8.386 1.00 89.25 73 THR A O 1
ATOM 563 N N . TYR A 1 74 ? -10.856 -3.473 10.341 1.00 90.62 74 TYR A N 1
ATOM 564 C CA . TYR A 1 74 ? -9.462 -3.929 10.284 1.00 90.62 74 TYR A CA 1
ATOM 565 C C . TYR A 1 74 ? -9.225 -5.012 9.231 1.00 90.62 74 TYR A C 1
ATOM 567 O O . TYR A 1 74 ? -8.177 -5.003 8.591 1.00 90.62 74 TYR A O 1
ATOM 575 N N . VAL A 1 75 ? -10.195 -5.906 9.025 1.00 92.88 75 VAL A N 1
ATOM 576 C CA . VAL A 1 75 ? -10.159 -6.907 7.948 1.00 92.88 75 VAL A CA 1
ATOM 577 C C . VAL A 1 75 ? -10.197 -6.215 6.585 1.00 92.88 75 VAL A C 1
ATOM 579 O O . VAL A 1 75 ? -9.370 -6.519 5.731 1.00 92.88 75 VAL A O 1
ATOM 582 N N . ALA A 1 76 ? -11.085 -5.234 6.404 1.00 92.69 76 ALA A N 1
ATOM 583 C CA . ALA A 1 76 ? -11.170 -4.440 5.181 1.00 92.69 76 ALA A CA 1
ATOM 584 C C . ALA A 1 76 ? -9.872 -3.670 4.900 1.00 92.69 76 ALA A C 1
ATOM 586 O O . ALA A 1 76 ? -9.405 -3.635 3.766 1.00 92.69 76 ALA A O 1
ATOM 587 N N . GLU A 1 77 ? -9.274 -3.076 5.935 1.00 93.94 77 GLU A N 1
ATOM 588 C CA . GLU A 1 77 ? -8.018 -2.329 5.830 1.00 93.94 77 GLU A CA 1
ATOM 589 C C . GLU A 1 77 ? -6.857 -3.249 5.449 1.00 93.94 77 GLU A C 1
ATOM 591 O O . GLU A 1 77 ? -6.129 -2.956 4.507 1.00 93.94 77 GLU A O 1
ATOM 596 N N . GLY A 1 78 ? -6.723 -4.397 6.122 1.00 93.06 78 GLY A N 1
ATOM 597 C CA . GLY A 1 78 ? -5.719 -5.405 5.782 1.00 93.06 78 GLY A CA 1
ATOM 598 C C . GLY A 1 78 ? -5.892 -5.941 4.360 1.00 93.06 78 GLY A C 1
ATOM 599 O O . GLY A 1 78 ? -4.911 -6.076 3.634 1.00 93.06 78 GLY A O 1
ATOM 600 N N . GLY A 1 79 ? -7.136 -6.168 3.935 1.00 93.56 79 GLY A N 1
ATOM 601 C CA . GLY A 1 79 ? -7.477 -6.577 2.576 1.00 93.56 79 GLY A CA 1
ATOM 602 C C . GLY A 1 79 ? -7.073 -5.550 1.516 1.00 93.56 79 GLY A C 1
ATOM 603 O O . GLY A 1 79 ? -6.436 -5.912 0.525 1.00 93.56 79 GLY A O 1
ATOM 604 N N . ALA A 1 80 ? -7.379 -4.271 1.747 1.00 94.75 80 ALA A N 1
ATOM 605 C CA . ALA A 1 80 ? -6.980 -3.178 0.863 1.00 94.75 80 ALA A CA 1
ATOM 606 C C . ALA A 1 80 ? -5.451 -3.031 0.791 1.00 94.75 80 ALA A C 1
ATOM 608 O O . ALA A 1 80 ? -4.901 -2.861 -0.295 1.00 94.75 80 ALA A O 1
ATOM 609 N N . LEU A 1 81 ? -4.755 -3.155 1.927 1.00 94.94 81 LEU A N 1
ATOM 610 C CA . LEU A 1 81 ? -3.293 -3.079 1.986 1.00 94.94 81 LEU A CA 1
ATOM 611 C C . LEU A 1 81 ? -2.618 -4.245 1.266 1.00 94.94 81 LEU A C 1
ATOM 613 O O . LEU A 1 81 ? -1.690 -4.016 0.497 1.00 94.94 81 LEU A O 1
ATOM 617 N N . LEU A 1 82 ? -3.095 -5.474 1.472 1.00 94.56 82 LEU A N 1
ATOM 618 C CA . LEU A 1 82 ? -2.552 -6.656 0.805 1.00 94.56 82 LEU A CA 1
ATOM 619 C C . LEU A 1 82 ? -2.780 -6.587 -0.708 1.00 94.56 82 LEU A C 1
ATOM 621 O O . LEU A 1 82 ? -1.844 -6.779 -1.478 1.00 94.56 82 LEU A O 1
ATOM 625 N N . SER A 1 83 ? -4.001 -6.250 -1.131 1.00 95.06 83 SER A N 1
ATOM 626 C CA . SER A 1 83 ? -4.340 -6.108 -2.553 1.00 95.06 83 SER A CA 1
ATOM 627 C C . SER A 1 83 ? -3.532 -4.981 -3.205 1.00 95.06 83 SER A C 1
ATOM 629 O O . SER A 1 83 ? -3.004 -5.147 -4.300 1.00 95.06 83 SER A O 1
ATOM 631 N N . GLY A 1 84 ? -3.366 -3.850 -2.510 1.00 94.81 84 GLY A N 1
ATOM 632 C CA . GLY A 1 84 ? -2.549 -2.727 -2.970 1.00 94.81 84 GLY A CA 1
ATOM 633 C C . GLY A 1 84 ? -1.063 -3.069 -3.064 1.00 94.81 84 GLY A C 1
ATOM 634 O O . GLY A 1 84 ? -0.417 -2.704 -4.043 1.00 94.81 84 GLY A O 1
ATOM 635 N N . ALA A 1 85 ? -0.526 -3.822 -2.100 1.00 94.25 85 ALA A N 1
ATOM 636 C CA . ALA A 1 85 ? 0.842 -4.325 -2.162 1.00 94.25 85 ALA A CA 1
ATOM 637 C C . ALA A 1 85 ? 1.029 -5.242 -3.377 1.00 94.25 85 ALA A C 1
ATOM 639 O O . ALA A 1 85 ? 1.949 -5.034 -4.162 1.00 94.25 85 ALA A O 1
ATOM 640 N N . VAL A 1 86 ? 0.121 -6.197 -3.593 1.00 93.94 86 VAL A N 1
ATOM 641 C CA . VAL A 1 86 ? 0.148 -7.082 -4.767 1.00 93.94 86 VAL A CA 1
ATOM 642 C C . VAL A 1 86 ? 0.094 -6.269 -6.069 1.00 93.94 86 VAL A C 1
ATOM 644 O O . VAL A 1 86 ? 0.926 -6.484 -6.947 1.00 93.94 86 VAL A O 1
ATOM 647 N N . ALA A 1 87 ? -0.795 -5.276 -6.172 1.00 92.81 87 ALA A N 1
ATOM 648 C CA . ALA A 1 87 ? -0.906 -4.409 -7.348 1.00 92.81 87 ALA A CA 1
ATOM 649 C C . ALA A 1 87 ? 0.389 -3.626 -7.651 1.00 92.81 87 ALA A C 1
ATOM 651 O O . ALA A 1 87 ? 0.845 -3.583 -8.798 1.00 92.81 87 ALA A O 1
ATOM 652 N N . LEU A 1 88 ? 1.019 -3.041 -6.626 1.00 92.62 88 LEU A N 1
ATOM 653 C CA . LEU A 1 88 ? 2.295 -2.332 -6.767 1.00 92.62 88 LEU A CA 1
ATOM 654 C C . LEU A 1 88 ? 3.430 -3.294 -7.142 1.00 92.62 88 LEU A C 1
ATOM 656 O O . LEU A 1 88 ? 4.207 -3.010 -8.049 1.00 92.62 88 LEU A O 1
ATOM 660 N N . TYR A 1 89 ? 3.487 -4.464 -6.506 1.00 91.06 89 TYR A N 1
ATOM 661 C CA . TYR A 1 89 ? 4.487 -5.487 -6.803 1.00 91.06 89 TYR A CA 1
ATOM 662 C C . TYR A 1 89 ? 4.409 -5.966 -8.256 1.00 91.06 89 TYR A C 1
ATOM 664 O O . TYR A 1 89 ? 5.425 -6.036 -8.941 1.00 91.06 89 TYR A O 1
ATOM 672 N N . ILE A 1 90 ? 3.202 -6.219 -8.768 1.00 88.31 90 ILE A N 1
ATOM 673 C CA . ILE A 1 90 ? 2.996 -6.584 -10.176 1.00 88.31 90 ILE A CA 1
ATOM 674 C C . ILE A 1 90 ? 3.427 -5.455 -11.112 1.00 88.31 90 ILE A C 1
ATOM 676 O O . ILE A 1 90 ? 4.006 -5.732 -12.157 1.00 88.31 90 ILE A O 1
ATOM 680 N N . THR A 1 91 ? 3.204 -4.193 -10.738 1.00 86.19 91 THR A N 1
ATOM 681 C CA . THR A 1 91 ? 3.675 -3.041 -11.526 1.00 86.19 91 THR A CA 1
ATOM 682 C C . THR A 1 91 ? 5.204 -3.039 -11.650 1.00 86.19 91 THR A C 1
ATOM 684 O O . THR A 1 91 ? 5.733 -2.7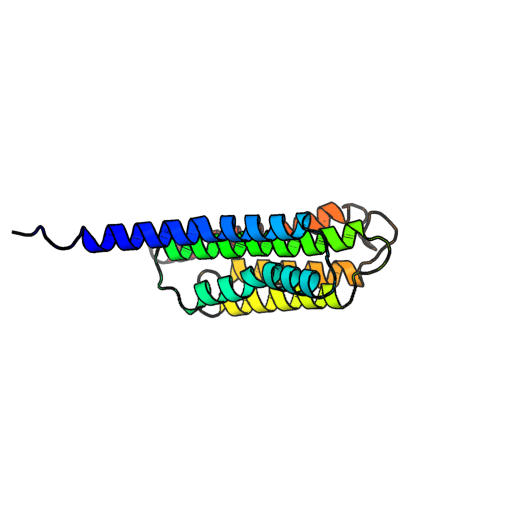74 -12.729 1.00 86.19 91 THR A O 1
ATOM 687 N N . VAL A 1 92 ? 5.926 -3.387 -10.577 1.00 86.12 92 VAL A N 1
ATOM 688 C CA . VAL A 1 92 ? 7.390 -3.576 -10.617 1.00 86.12 92 VAL A CA 1
ATOM 689 C C . VAL A 1 92 ? 7.774 -4.775 -11.463 1.00 86.12 92 VAL A C 1
ATOM 691 O O . VAL A 1 92 ? 8.636 -4.640 -12.323 1.00 86.12 92 VAL A O 1
ATOM 694 N N . LEU A 1 93 ? 7.142 -5.931 -11.254 1.00 84.62 93 LEU A N 1
ATOM 695 C CA . LEU A 1 93 ? 7.454 -7.134 -12.023 1.00 84.62 93 LEU A CA 1
ATOM 696 C C . LEU A 1 93 ? 7.248 -6.917 -13.521 1.00 84.62 93 LEU A C 1
ATOM 698 O O . LEU A 1 93 ? 8.107 -7.295 -14.311 1.00 84.62 93 LEU A O 1
ATOM 702 N N . ALA A 1 94 ? 6.149 -6.269 -13.909 1.00 79.12 94 ALA A N 1
ATOM 703 C CA . ALA A 1 94 ? 5.874 -5.929 -15.297 1.00 79.12 94 ALA A CA 1
ATOM 704 C C . ALA A 1 94 ? 7.011 -5.090 -15.893 1.00 79.12 94 ALA A C 1
ATOM 706 O O . ALA A 1 94 ? 7.472 -5.396 -16.989 1.00 79.12 94 ALA A O 1
ATOM 707 N N . PHE A 1 95 ? 7.514 -4.101 -15.144 1.00 76.81 95 PHE A N 1
ATOM 708 C CA . PHE A 1 95 ? 8.667 -3.302 -15.552 1.00 76.81 95 PHE A CA 1
ATOM 709 C C . PHE A 1 95 ? 9.957 -4.137 -15.650 1.00 76.81 95 PHE A C 1
ATOM 711 O O . PHE A 1 95 ? 10.632 -4.100 -16.679 1.00 76.81 95 PHE A O 1
ATOM 718 N N . MET A 1 96 ? 10.282 -4.930 -14.625 1.00 76.25 96 MET A N 1
ATOM 719 C CA . MET A 1 96 ? 11.522 -5.716 -14.587 1.00 76.25 96 MET A CA 1
ATOM 720 C C . MET A 1 96 ? 11.580 -6.809 -15.664 1.00 76.25 96 MET A C 1
ATOM 722 O O . MET A 1 96 ? 12.657 -7.092 -16.182 1.00 76.25 96 MET A O 1
ATOM 726 N N . ILE A 1 97 ? 10.436 -7.385 -16.050 1.00 73.62 97 ILE A N 1
ATOM 727 C CA . ILE A 1 97 ? 10.349 -8.387 -17.125 1.00 73.62 97 ILE A CA 1
ATOM 728 C C . ILE A 1 97 ? 10.550 -7.744 -18.509 1.00 73.62 97 ILE A C 1
ATOM 730 O O . ILE A 1 97 ? 11.131 -8.368 -19.396 1.00 73.62 97 ILE A O 1
ATOM 734 N N . SER A 1 98 ? 10.103 -6.498 -18.705 1.00 62.84 98 SER A N 1
ATOM 735 C CA . SER A 1 98 ? 10.117 -5.817 -20.012 1.00 62.84 98 SER A CA 1
ATOM 736 C C . SER A 1 98 ? 11.473 -5.261 -20.492 1.00 62.84 98 SER A C 1
ATOM 738 O O . SER A 1 98 ? 11.553 -4.865 -21.650 1.00 62.84 98 SER A O 1
ATOM 740 N N . ARG A 1 99 ? 12.535 -5.341 -19.672 1.00 58.91 99 ARG A N 1
ATOM 741 C CA . ARG A 1 99 ? 13.953 -5.003 -19.968 1.00 58.91 99 ARG A CA 1
ATOM 742 C C . ARG A 1 99 ? 14.371 -3.521 -20.109 1.00 58.91 99 ARG A C 1
ATOM 744 O O . ARG A 1 99 ? 13.584 -2.647 -20.441 1.00 58.91 99 ARG A O 1
ATOM 751 N N . GLU A 1 100 ? 15.681 -3.361 -19.846 1.00 58.97 100 GLU A N 1
ATOM 752 C CA . GLU A 1 100 ? 16.703 -2.347 -20.195 1.00 58.97 100 GLU A CA 1
ATOM 753 C C . GLU A 1 100 ? 16.318 -0.858 -20.215 1.00 58.97 100 GLU A C 1
ATOM 755 O O . GLU A 1 100 ? 15.649 -0.355 -21.113 1.00 58.97 100 GLU A O 1
ATOM 760 N N . GLY A 1 101 ? 16.852 -0.128 -19.231 1.00 68.19 101 GLY A N 1
ATOM 761 C CA . GLY A 1 101 ? 16.722 1.319 -19.098 1.00 68.19 101 GLY A CA 1
ATOM 762 C C . GLY A 1 101 ? 16.082 1.762 -17.776 1.00 68.19 101 GLY A C 1
ATOM 763 O O . GLY A 1 101 ? 15.629 0.941 -16.971 1.00 68.19 101 GLY A O 1
ATOM 764 N N . PRO A 1 102 ? 16.066 3.076 -17.505 1.00 78.75 102 PRO A N 1
ATOM 765 C CA . PRO A 1 102 ? 15.425 3.631 -16.320 1.00 78.75 102 PRO A CA 1
ATOM 766 C C . PRO A 1 102 ? 13.905 3.437 -16.362 1.00 78.75 102 PRO A C 1
ATOM 768 O O . PRO A 1 102 ? 13.290 3.461 -17.430 1.00 78.75 102 PRO A O 1
ATOM 771 N N . ALA A 1 103 ? 13.277 3.325 -15.188 1.00 79.50 103 ALA A N 1
ATOM 772 C CA . ALA A 1 103 ? 11.825 3.191 -15.102 1.00 79.50 103 ALA A CA 1
ATOM 773 C C . ALA A 1 103 ? 11.071 4.337 -15.821 1.00 79.50 103 ALA A C 1
ATOM 775 O O . ALA A 1 103 ? 11.443 5.516 -15.692 1.00 79.50 103 ALA A O 1
ATOM 776 N N . PRO A 1 104 ? 9.992 4.030 -16.573 1.00 83.69 104 PRO A N 1
ATOM 777 C CA . PRO A 1 104 ? 9.246 5.027 -17.337 1.00 83.69 104 PRO A CA 1
ATOM 778 C C . PRO A 1 104 ? 8.585 6.061 -16.418 1.00 83.69 104 PRO A C 1
ATOM 780 O O . PRO A 1 104 ? 8.323 5.797 -15.248 1.00 83.69 104 PRO A O 1
ATOM 783 N N . VAL A 1 105 ? 8.267 7.252 -16.943 1.00 86.00 105 VAL A N 1
ATOM 784 C CA . VAL A 1 105 ? 7.701 8.347 -16.118 1.00 86.00 105 VAL A CA 1
ATOM 785 C C . VAL A 1 105 ? 6.401 7.904 -15.445 1.00 86.00 105 VAL A C 1
ATOM 787 O O . VAL A 1 105 ? 6.186 8.181 -14.267 1.00 86.00 105 VAL A O 1
ATOM 790 N N . GLY A 1 106 ? 5.566 7.154 -16.172 1.00 85.06 106 GLY A N 1
ATOM 791 C CA . GLY A 1 106 ? 4.320 6.601 -15.643 1.00 85.06 106 GLY A CA 1
ATOM 792 C C . GLY A 1 106 ? 4.525 5.713 -14.413 1.00 85.06 106 GLY A C 1
ATOM 793 O O . GLY A 1 106 ? 3.720 5.780 -13.491 1.00 85.06 106 GLY A O 1
ATOM 794 N N . PHE A 1 107 ? 5.630 4.962 -14.339 1.00 86.12 107 PHE A N 1
ATOM 795 C CA . PHE A 1 107 ? 5.964 4.144 -13.172 1.00 86.12 107 PHE A CA 1
ATOM 796 C C . PHE A 1 107 ? 6.190 5.016 -11.931 1.00 86.12 107 PHE A C 1
ATOM 798 O O . PHE A 1 107 ? 5.571 4.798 -10.890 1.00 86.12 107 PHE A O 1
ATOM 805 N N . THR A 1 108 ? 7.015 6.060 -12.055 1.00 89.38 108 THR A N 1
ATOM 806 C CA . THR A 1 108 ? 7.253 7.014 -10.965 1.00 89.38 108 THR A CA 1
ATOM 807 C C . THR A 1 108 ? 5.953 7.695 -10.532 1.00 89.38 108 THR A C 1
ATOM 809 O O . THR A 1 108 ? 5.693 7.810 -9.337 1.00 89.38 108 THR A O 1
ATOM 812 N N . VAL A 1 109 ? 5.095 8.090 -11.479 1.00 91.38 109 VAL A N 1
ATOM 813 C CA . VAL A 1 109 ? 3.794 8.714 -11.180 1.00 91.38 109 VAL A CA 1
ATOM 814 C C . VAL A 1 109 ? 2.878 7.772 -10.396 1.00 91.38 109 VAL A C 1
ATOM 816 O O . VAL A 1 109 ? 2.286 8.206 -9.410 1.00 91.38 109 VAL A O 1
ATOM 819 N N . ILE A 1 110 ? 2.792 6.490 -10.771 1.00 91.62 110 ILE A N 1
ATOM 820 C CA . ILE A 1 110 ? 1.986 5.485 -10.054 1.00 91.62 110 ILE A CA 1
ATOM 821 C C . ILE A 1 110 ? 2.437 5.372 -8.594 1.00 91.62 110 ILE A C 1
ATOM 823 O O . ILE A 1 110 ? 1.615 5.409 -7.678 1.00 91.62 110 ILE A O 1
ATOM 827 N N . TYR A 1 111 ? 3.745 5.292 -8.366 1.00 93.38 111 TYR A N 1
ATOM 828 C CA . TYR A 1 111 ? 4.311 5.156 -7.028 1.00 93.38 111 TYR A CA 1
ATOM 829 C C . TYR A 1 111 ? 4.158 6.421 -6.174 1.00 93.38 111 TYR A C 1
ATOM 831 O O . TYR A 1 111 ? 3.844 6.330 -4.987 1.00 93.38 111 TYR A O 1
ATOM 839 N N . LEU A 1 112 ? 4.298 7.609 -6.764 1.00 94.62 112 LEU A N 1
ATOM 840 C CA . LEU A 1 112 ? 4.021 8.867 -6.064 1.00 94.62 112 LEU A CA 1
ATOM 841 C C . LEU A 1 112 ? 2.528 9.026 -5.743 1.00 94.62 112 LEU A C 1
ATOM 843 O O . LEU A 1 112 ? 2.181 9.484 -4.654 1.00 94.62 112 LEU A O 1
ATOM 847 N N . ALA A 1 113 ? 1.639 8.597 -6.641 1.00 94.62 113 ALA A N 1
ATOM 848 C CA . ALA A 1 113 ? 0.204 8.569 -6.376 1.00 94.62 113 ALA A CA 1
ATOM 849 C C . ALA A 1 113 ? -0.133 7.601 -5.230 1.00 94.62 113 ALA A C 1
ATOM 851 O O . ALA A 1 113 ? -0.884 7.961 -4.325 1.00 94.62 113 ALA A O 1
ATOM 852 N N . ALA A 1 114 ? 0.475 6.411 -5.202 1.00 95.19 114 ALA A N 1
ATOM 853 C CA . ALA A 1 114 ? 0.330 5.470 -4.092 1.00 95.19 114 ALA A CA 1
ATOM 854 C C . ALA A 1 114 ? 0.843 6.059 -2.766 1.00 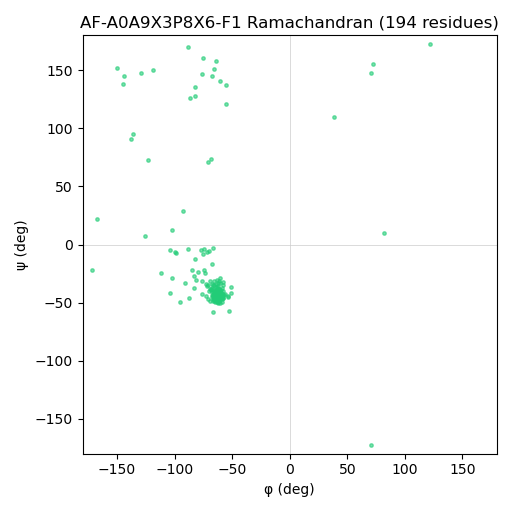95.19 114 ALA A C 1
ATOM 856 O O . ALA A 1 114 ? 0.169 5.948 -1.740 1.00 95.19 114 ALA A O 1
ATOM 857 N N . ALA A 1 115 ? 1.981 6.760 -2.781 1.00 96.12 115 ALA A N 1
ATOM 858 C CA . ALA A 1 115 ? 2.487 7.473 -1.610 1.00 96.12 115 ALA A CA 1
ATOM 859 C C . ALA A 1 115 ? 1.479 8.517 -1.099 1.00 96.12 115 ALA A C 1
ATOM 861 O O . ALA A 1 115 ? 1.194 8.568 0.100 1.00 96.12 115 ALA A O 1
ATOM 862 N N . ALA A 1 116 ? 0.878 9.300 -2.001 1.00 96.81 116 ALA A N 1
ATOM 863 C CA . ALA A 1 116 ? -0.164 10.263 -1.654 1.00 96.81 116 ALA A CA 1
ATOM 864 C C . ALA A 1 116 ? -1.405 9.585 -1.050 1.00 96.81 116 ALA A C 1
ATOM 866 O O . ALA A 1 116 ? -1.965 10.092 -0.079 1.00 96.81 116 ALA A O 1
ATOM 867 N N . VAL A 1 117 ? -1.803 8.414 -1.560 1.00 97.06 117 VAL A N 1
ATOM 868 C CA . VAL A 1 117 ? -2.906 7.614 -1.004 1.00 97.06 117 VAL A CA 1
ATOM 869 C C . VAL A 1 117 ? -2.598 7.163 0.424 1.00 97.06 117 VAL A C 1
ATOM 871 O O . VAL A 1 117 ? -3.455 7.311 1.294 1.00 97.06 117 VAL A O 1
ATOM 874 N N . PHE A 1 118 ? -1.386 6.678 0.708 1.00 96.56 118 PHE A N 1
ATOM 875 C CA . PHE A 1 118 ? -0.984 6.309 2.071 1.00 96.56 118 PHE A CA 1
ATOM 876 C C . PHE A 1 118 ? -0.972 7.509 3.022 1.00 96.56 118 PHE A C 1
ATOM 878 O O . PHE A 1 118 ? -1.466 7.412 4.147 1.00 96.56 118 PHE A O 1
ATOM 885 N N . ILE A 1 119 ? -0.471 8.661 2.568 1.00 96.06 119 ILE A N 1
ATOM 886 C CA . ILE A 1 119 ? -0.498 9.907 3.346 1.00 96.06 119 ILE A CA 1
ATOM 887 C C . ILE A 1 119 ? -1.947 10.319 3.633 1.00 96.06 119 ILE A C 1
ATOM 889 O O . ILE A 1 119 ? -2.296 10.579 4.785 1.00 96.06 119 ILE A O 1
ATOM 893 N N . ALA A 1 120 ? -2.813 10.314 2.619 1.00 96.06 120 ALA A N 1
ATOM 894 C CA . ALA A 1 120 ? -4.226 10.650 2.761 1.00 96.06 120 ALA A CA 1
ATOM 895 C C . ALA A 1 120 ? -4.972 9.662 3.674 1.00 96.06 120 ALA A C 1
ATOM 897 O O . ALA A 1 120 ? -5.803 10.076 4.483 1.00 96.06 120 ALA A O 1
ATOM 898 N N . ALA A 1 121 ? -4.658 8.366 3.610 1.00 94.44 121 ALA A N 1
ATOM 899 C CA . ALA A 1 121 ? -5.192 7.351 4.517 1.00 94.44 121 ALA A CA 1
ATOM 900 C C . ALA A 1 121 ? -4.759 7.592 5.977 1.00 94.44 121 ALA A C 1
ATOM 902 O O . ALA A 1 121 ? -5.534 7.358 6.905 1.00 94.44 121 ALA A O 1
ATOM 903 N N . ALA A 1 122 ? -3.554 8.122 6.196 1.00 93.38 122 ALA A N 1
ATOM 904 C CA . ALA A 1 122 ? -3.016 8.403 7.525 1.00 93.38 122 ALA A CA 1
ATOM 905 C C . ALA A 1 122 ? -3.625 9.638 8.216 1.00 93.38 122 ALA A C 1
ATOM 907 O O . ALA A 1 122 ? -3.572 9.729 9.448 1.00 93.38 122 ALA A O 1
ATOM 908 N N . VAL A 1 123 ? -4.204 10.583 7.463 1.00 93.00 123 VAL A N 1
ATOM 909 C CA . VAL A 1 123 ? -4.780 11.836 7.995 1.00 93.00 123 VAL A CA 1
ATOM 910 C C . VAL A 1 123 ? -5.789 11.583 9.130 1.00 93.00 123 VAL A C 1
ATOM 912 O O . VAL A 1 123 ? -5.537 12.066 10.242 1.00 93.00 123 VAL A O 1
ATOM 915 N N . PRO A 1 124 ? -6.866 10.790 8.929 1.00 90.69 124 PRO A N 1
ATOM 916 C CA . PRO A 1 124 ? -7.847 10.501 9.981 1.00 90.69 124 PRO A CA 1
ATOM 917 C C . PRO A 1 124 ? -7.344 9.514 11.052 1.00 90.69 124 PRO A C 1
ATOM 919 O O . PRO A 1 124 ? -8.061 9.227 12.010 1.00 90.69 124 PRO A O 1
ATOM 922 N N . LEU A 1 125 ? -6.132 8.964 10.908 1.00 89.12 125 LEU A N 1
ATOM 923 C CA . LEU A 1 125 ? -5.630 7.832 11.690 1.00 89.12 125 LEU A CA 1
ATOM 924 C C . LEU A 1 125 ? -4.323 8.160 12.425 1.00 89.12 125 LEU A C 1
ATOM 926 O O . LEU A 1 125 ? -3.270 7.614 12.085 1.00 89.12 125 LEU A O 1
ATOM 930 N N . PRO A 1 126 ? -4.355 8.981 13.496 1.00 84.56 126 PRO A N 1
ATOM 931 C CA . PRO A 1 126 ? -3.146 9.379 14.220 1.00 84.56 126 PRO A CA 1
ATOM 932 C C . PRO A 1 126 ? -2.364 8.185 14.774 1.00 84.56 126 PRO A C 1
ATOM 934 O O . PRO A 1 126 ? -1.138 8.203 14.798 1.00 84.56 126 PRO A O 1
ATOM 937 N N . GLY A 1 127 ? -3.063 7.111 15.146 1.00 83.94 127 GLY A N 1
ATOM 938 C CA . GLY A 1 127 ? -2.439 5.888 15.632 1.00 83.94 127 GLY A CA 1
ATOM 939 C C . GLY A 1 127 ? -1.711 5.061 14.570 1.00 83.94 127 GLY A C 1
ATOM 940 O O . GLY A 1 127 ? -1.108 4.075 14.952 1.00 83.94 127 GLY A O 1
ATOM 941 N N . ARG A 1 128 ? -1.776 5.388 13.274 1.00 85.38 128 ARG A N 1
ATOM 942 C CA . ARG A 1 128 ? -1.181 4.575 12.189 1.00 85.38 128 ARG A CA 1
ATOM 943 C C . ARG A 1 128 ? -0.236 5.361 11.284 1.00 85.38 128 ARG A C 1
ATOM 945 O O . ARG A 1 128 ? 0.221 4.842 10.269 1.00 85.38 128 ARG A O 1
ATOM 952 N N . ARG A 1 129 ? 0.065 6.609 11.650 1.00 91.12 129 ARG A N 1
ATOM 953 C CA . ARG A 1 129 ? 0.861 7.529 10.829 1.00 91.12 129 ARG A CA 1
ATOM 954 C C . ARG A 1 129 ? 2.270 7.022 10.550 1.00 91.12 129 ARG A C 1
ATOM 956 O O . ARG A 1 129 ? 2.773 7.284 9.468 1.00 91.12 129 ARG A O 1
ATOM 963 N N . ILE A 1 130 ? 2.890 6.290 11.478 1.00 91.50 130 ILE A N 1
ATOM 964 C CA . ILE A 1 130 ? 4.249 5.766 11.284 1.00 91.50 130 ILE A CA 1
ATOM 965 C C . ILE A 1 130 ? 4.227 4.639 10.250 1.00 91.50 130 ILE A C 1
ATOM 967 O O . ILE A 1 130 ? 5.010 4.662 9.306 1.00 91.50 130 ILE A O 1
ATOM 971 N N . ALA A 1 131 ? 3.289 3.697 10.379 1.00 91.31 131 ALA A N 1
ATOM 972 C CA . ALA A 1 131 ? 3.158 2.587 9.439 1.00 91.31 131 ALA A CA 1
ATOM 973 C C . ALA A 1 131 ? 2.824 3.080 8.019 1.00 91.31 131 ALA A C 1
ATOM 975 O O . ALA A 1 131 ? 3.486 2.693 7.057 1.00 91.31 131 ALA A O 1
ATOM 976 N N . TYR A 1 132 ? 1.857 3.993 7.886 1.00 92.94 132 TYR A N 1
ATOM 977 C CA . TYR A 1 132 ? 1.507 4.570 6.586 1.00 92.94 132 TYR A CA 1
ATOM 978 C C . TYR A 1 132 ? 2.558 5.522 6.029 1.00 92.94 132 TYR A C 1
ATOM 980 O O . TYR A 1 132 ? 2.790 5.522 4.825 1.00 92.94 132 TYR A O 1
ATOM 988 N N . GLY A 1 133 ? 3.242 6.282 6.883 1.00 92.25 133 GLY A N 1
ATOM 989 C CA . GLY A 1 133 ? 4.373 7.108 6.474 1.00 92.25 133 GLY A CA 1
ATOM 990 C C . GLY A 1 133 ? 5.526 6.267 5.929 1.00 92.25 133 GLY A C 1
ATOM 991 O O . GLY A 1 133 ? 6.097 6.614 4.901 1.00 92.25 133 GLY A O 1
ATOM 992 N N . ALA A 1 134 ? 5.824 5.124 6.552 1.00 94.19 134 ALA A N 1
ATOM 993 C CA . ALA A 1 134 ? 6.845 4.203 6.061 1.00 94.19 134 ALA A CA 1
ATOM 994 C C . ALA A 1 134 ? 6.443 3.529 4.739 1.00 94.19 134 ALA A C 1
ATOM 996 O O . ALA A 1 134 ? 7.278 3.395 3.850 1.00 94.19 134 ALA A O 1
ATOM 997 N N . ALA A 1 135 ? 5.167 3.165 4.571 1.00 93.56 135 ALA A N 1
ATOM 998 C CA . ALA A 1 135 ? 4.650 2.668 3.294 1.00 93.56 135 ALA A CA 1
ATOM 999 C C . ALA A 1 135 ? 4.705 3.737 2.186 1.00 93.56 135 ALA A C 1
ATOM 1001 O O . ALA A 1 135 ? 5.090 3.441 1.056 1.00 93.56 135 ALA A O 1
ATOM 1002 N N . ALA A 1 136 ? 4.393 4.995 2.511 1.00 94.88 136 ALA A N 1
ATOM 1003 C CA . ALA A 1 136 ? 4.551 6.112 1.585 1.00 94.88 136 ALA A CA 1
ATOM 1004 C C . ALA A 1 136 ? 6.026 6.327 1.209 1.00 94.88 136 ALA A C 1
ATOM 1006 O O . ALA A 1 136 ? 6.338 6.491 0.032 1.00 94.88 136 ALA A O 1
ATOM 1007 N N . LEU A 1 137 ? 6.936 6.261 2.186 1.00 94.19 137 LEU A N 1
ATOM 1008 C CA . LEU A 1 137 ? 8.376 6.363 1.953 1.00 94.19 137 LEU A CA 1
ATOM 1009 C C . LEU A 1 137 ? 8.876 5.236 1.046 1.00 94.19 137 LEU A C 1
ATOM 1011 O O . LEU A 1 137 ? 9.593 5.514 0.092 1.00 94.19 137 LEU A O 1
ATOM 1015 N N . ALA A 1 138 ? 8.454 3.994 1.293 1.00 93.75 138 ALA A N 1
ATOM 1016 C CA . ALA A 1 138 ? 8.751 2.859 0.423 1.00 93.75 138 ALA A CA 1
ATOM 1017 C C . ALA A 1 138 ? 8.329 3.141 -1.021 1.00 93.75 138 ALA A C 1
ATOM 1019 O O . ALA A 1 138 ? 9.108 2.933 -1.950 1.00 93.75 138 ALA A O 1
ATOM 1020 N N . CYS A 1 139 ? 7.127 3.692 -1.208 1.00 93.69 139 CYS A N 1
ATOM 1021 C CA . CYS A 1 139 ? 6.640 4.029 -2.535 1.00 93.69 139 CYS A CA 1
ATOM 1022 C C . CYS A 1 139 ? 7.504 5.102 -3.218 1.00 93.69 139 CYS A C 1
ATOM 1024 O O . CYS A 1 139 ? 7.850 4.955 -4.387 1.00 93.69 139 CYS A O 1
ATOM 1026 N N . VAL A 1 140 ? 7.898 6.153 -2.493 1.00 93.12 140 VAL A N 1
ATOM 1027 C CA . VAL A 1 140 ? 8.780 7.212 -3.017 1.00 93.12 140 VAL A CA 1
ATOM 1028 C C . VAL A 1 140 ? 10.158 6.655 -3.381 1.00 93.12 140 VAL A C 1
ATOM 1030 O O . VAL A 1 140 ? 10.648 6.910 -4.480 1.00 93.12 140 VAL A O 1
ATOM 1033 N N . VAL A 1 141 ? 10.765 5.867 -2.488 1.00 90.50 141 VAL A N 1
ATOM 1034 C CA . VAL A 1 141 ? 12.087 5.257 -2.694 1.00 90.50 141 VAL A CA 1
ATOM 1035 C C . VAL A 1 141 ? 12.083 4.369 -3.933 1.00 90.50 141 VAL A C 1
ATOM 1037 O O . VAL A 1 141 ? 12.983 4.484 -4.755 1.00 90.50 141 VAL A O 1
ATOM 1040 N N . ILE A 1 142 ? 11.059 3.536 -4.116 1.00 89.38 142 ILE A N 1
ATOM 1041 C CA . ILE A 1 142 ? 10.950 2.651 -5.283 1.00 89.38 142 ILE A CA 1
ATOM 1042 C C . ILE A 1 142 ? 10.683 3.457 -6.560 1.00 89.38 142 ILE A C 1
ATOM 1044 O O . ILE A 1 142 ? 11.373 3.272 -7.563 1.00 89.38 142 ILE A O 1
ATOM 1048 N N . GLY A 1 143 ? 9.713 4.376 -6.523 1.00 86.00 143 GLY A N 1
ATOM 1049 C CA . GLY A 1 143 ? 9.294 5.163 -7.684 1.00 86.00 143 GLY A CA 1
ATOM 1050 C C . GLY A 1 143 ? 10.394 6.065 -8.246 1.00 86.00 143 GLY A C 1
ATOM 1051 O O . GLY A 1 143 ? 10.482 6.238 -9.464 1.00 86.00 143 GLY A O 1
ATOM 1052 N N . ILE A 1 144 ? 11.233 6.628 -7.374 1.00 86.94 144 ILE A N 1
ATOM 1053 C CA . ILE A 1 144 ? 12.382 7.458 -7.759 1.00 86.94 144 ILE A CA 1
ATOM 1054 C C . ILE A 1 144 ? 13.616 6.585 -8.004 1.00 86.94 144 ILE A C 1
ATOM 1056 O O . ILE A 1 144 ? 14.294 6.761 -9.014 1.00 86.94 144 ILE A O 1
ATOM 1060 N N . GLY A 1 145 ? 13.900 5.631 -7.116 1.00 82.25 145 GLY A N 1
ATOM 1061 C CA . GLY A 1 145 ? 15.118 4.819 -7.131 1.00 82.25 145 GLY A CA 1
ATOM 1062 C C . GLY A 1 145 ? 15.282 3.998 -8.405 1.00 82.25 145 GLY A C 1
ATOM 1063 O O . GLY A 1 145 ? 16.338 4.064 -9.026 1.00 82.25 145 GLY A O 1
ATOM 1064 N N . LEU A 1 146 ? 14.223 3.324 -8.871 1.00 78.50 146 LEU A N 1
ATOM 1065 C CA . LEU A 1 146 ? 14.271 2.523 -10.106 1.00 78.50 146 LEU A CA 1
ATOM 1066 C C . LEU A 1 146 ? 14.458 3.362 -11.383 1.00 78.50 146 LEU A C 1
ATOM 1068 O O . LEU A 1 146 ? 14.817 2.829 -12.434 1.00 78.50 146 LEU A O 1
ATOM 1072 N N . ARG A 1 147 ? 14.222 4.675 -11.310 1.00 80.62 147 ARG A N 1
ATOM 1073 C CA . ARG A 1 147 ? 14.444 5.606 -12.421 1.00 80.62 147 ARG A CA 1
ATOM 1074 C C . ARG A 1 147 ? 15.806 6.292 -12.337 1.00 80.62 147 ARG A C 1
ATOM 1076 O O . ARG A 1 147 ? 16.511 6.356 -13.335 1.00 80.62 147 ARG A O 1
ATOM 1083 N N . VAL A 1 148 ? 16.144 6.846 -11.173 1.00 78.56 148 VAL A N 1
ATOM 1084 C CA . VAL A 1 148 ? 17.313 7.722 -10.983 1.00 78.56 148 VAL A CA 1
ATOM 1085 C C . VAL A 1 148 ? 18.593 6.926 -10.775 1.00 78.56 148 VAL A C 1
ATOM 1087 O O . VAL A 1 148 ? 19.636 7.313 -11.288 1.00 78.56 148 VAL A O 1
ATOM 1090 N N . LEU A 1 149 ? 18.525 5.806 -10.058 1.00 69.50 149 LEU A N 1
ATOM 1091 C CA . LEU A 1 149 ? 19.690 4.972 -9.764 1.00 69.50 149 LEU A CA 1
ATOM 1092 C C . LEU A 1 149 ? 19.849 3.857 -10.810 1.00 69.50 149 LEU A C 1
ATOM 1094 O O . LEU A 1 149 ? 20.345 2.774 -10.517 1.00 69.50 149 LEU A O 1
ATOM 1098 N N . HIS A 1 150 ? 19.404 4.083 -12.047 1.00 71.31 150 HIS A N 1
ATOM 1099 C CA . HIS A 1 150 ? 19.562 3.077 -13.087 1.00 71.31 150 HIS A CA 1
ATOM 1100 C C . HIS A 1 150 ? 21.048 2.764 -13.329 1.00 71.31 150 HIS A C 1
ATOM 1102 O O . HIS A 1 150 ? 21.909 3.639 -13.298 1.00 71.31 150 HIS A O 1
ATOM 1108 N N . SER A 1 151 ? 21.336 1.487 -13.550 1.00 69.31 151 SER A N 1
ATOM 1109 C CA . SER A 1 151 ? 22.670 0.961 -13.832 1.00 69.31 151 SER A CA 1
ATOM 1110 C C . SER A 1 151 ? 22.505 -0.270 -14.720 1.00 69.31 151 SER A C 1
ATOM 1112 O O . SER A 1 151 ? 21.486 -0.955 -14.620 1.00 69.31 151 SER A O 1
ATOM 1114 N N . GLU A 1 152 ? 23.489 -0.578 -15.553 1.00 69.81 152 GLU A N 1
ATOM 1115 C CA . GLU A 1 152 ? 23.489 -1.798 -16.370 1.00 69.81 152 GLU A CA 1
ATOM 1116 C C . GLU A 1 152 ? 23.976 -3.033 -15.589 1.00 69.81 152 GLU A C 1
ATOM 1118 O O . GLU A 1 152 ? 23.773 -4.164 -16.017 1.00 69.81 152 GLU A O 1
ATOM 1123 N N . THR A 1 153 ? 24.571 -2.844 -14.406 1.00 74.94 153 THR A N 1
ATOM 1124 C CA . THR A 1 153 ? 25.034 -3.941 -13.541 1.00 74.94 153 THR A CA 1
ATOM 1125 C C . THR A 1 153 ? 23.935 -4.420 -12.587 1.00 74.94 153 THR A C 1
ATOM 1127 O O . THR A 1 153 ? 22.908 -3.763 -12.413 1.00 74.94 153 THR A O 1
ATOM 1130 N N . SER A 1 154 ? 24.146 -5.537 -11.887 1.00 70.69 154 SER A N 1
ATOM 1131 C CA . SER A 1 154 ? 23.244 -6.002 -10.813 1.00 70.69 154 SER A CA 1
ATOM 1132 C C . SER A 1 154 ? 23.211 -5.083 -9.577 1.00 70.69 154 SER A C 1
ATOM 1134 O O . SER A 1 154 ? 22.437 -5.332 -8.652 1.00 70.69 154 SER A O 1
ATOM 1136 N N . TYR A 1 155 ? 24.016 -4.016 -9.569 1.00 73.19 155 TYR A N 1
ATOM 1137 C CA . TYR A 1 155 ? 24.260 -3.124 -8.439 1.00 73.19 155 TYR A CA 1
ATOM 1138 C C . TYR A 1 155 ? 23.842 -1.685 -8.749 1.00 73.19 155 TYR A C 1
ATOM 1140 O O . TYR A 1 155 ? 23.859 -1.237 -9.902 1.00 73.19 155 TYR A O 1
ATOM 1148 N N . TYR A 1 156 ? 23.440 -0.956 -7.711 1.00 70.38 156 TYR A N 1
ATOM 1149 C CA . TYR A 1 156 ? 23.177 0.476 -7.815 1.00 70.38 156 TYR A CA 1
ATOM 1150 C C . TYR A 1 156 ? 24.505 1.254 -7.850 1.00 70.38 156 TYR A C 1
ATOM 1152 O O . TYR A 1 156 ? 25.463 0.829 -7.205 1.00 70.38 156 TYR A O 1
ATOM 1160 N N . PRO A 1 157 ? 24.598 2.392 -8.566 1.00 70.94 157 PRO A N 1
ATOM 1161 C CA . PRO A 1 157 ? 25.818 3.199 -8.574 1.00 70.94 157 PRO A CA 1
ATOM 1162 C C . PRO A 1 157 ? 26.241 3.597 -7.150 1.00 70.94 157 PRO A C 1
ATOM 1164 O O . PRO A 1 157 ? 25.473 4.240 -6.434 1.00 70.94 157 PRO A O 1
ATOM 1167 N N . GLY A 1 158 ? 27.455 3.211 -6.740 1.00 74.31 158 GLY A N 1
ATOM 1168 C CA . GLY A 1 158 ? 27.998 3.481 -5.402 1.00 74.31 158 GLY A CA 1
ATOM 1169 C C . GLY A 1 158 ? 27.551 2.509 -4.302 1.00 74.31 158 GLY A C 1
ATOM 1170 O O . GLY A 1 158 ? 27.798 2.782 -3.126 1.00 74.31 158 GLY A O 1
ATOM 1171 N N . ILE A 1 159 ? 26.883 1.403 -4.651 1.00 72.94 159 ILE A N 1
ATOM 1172 C CA . ILE A 1 159 ? 26.423 0.373 -3.712 1.00 72.94 159 ILE A CA 1
ATOM 1173 C C . ILE A 1 159 ? 26.730 -1.018 -4.282 1.00 72.94 159 ILE A C 1
ATOM 1175 O O . ILE A 1 159 ? 25.926 -1.593 -5.012 1.00 72.94 159 ILE A O 1
ATOM 1179 N N . ASP A 1 160 ? 27.866 -1.582 -3.874 1.00 79.25 160 ASP A N 1
ATOM 1180 C CA . ASP A 1 160 ? 28.399 -2.825 -4.462 1.00 79.25 160 ASP A CA 1
ATOM 1181 C C . ASP A 1 160 ? 28.177 -4.054 -3.557 1.00 79.25 160 ASP A C 1
ATOM 1183 O O . ASP A 1 160 ? 28.501 -5.185 -3.910 1.00 79.25 160 ASP A O 1
ATOM 1187 N N . TRP A 1 161 ? 27.641 -3.834 -2.355 1.00 78.62 161 TRP A N 1
ATOM 1188 C CA . TRP A 1 161 ? 27.485 -4.854 -1.314 1.00 78.62 161 TRP A CA 1
ATOM 1189 C C . TRP A 1 161 ? 26.078 -5.463 -1.253 1.00 78.62 161 TRP A C 1
ATOM 1191 O O . TRP A 1 161 ? 25.869 -6.417 -0.508 1.00 78.62 161 TRP A O 1
ATOM 1201 N N . VAL A 1 162 ? 25.115 -4.930 -2.013 1.00 80.06 162 VAL A N 1
ATOM 1202 C CA . VAL A 1 162 ? 23.739 -5.445 -2.068 1.00 80.06 162 VAL A CA 1
ATOM 1203 C C . VAL A 1 162 ? 23.173 -5.302 -3.474 1.00 80.06 162 VAL A C 1
ATOM 1205 O O . VAL A 1 162 ? 23.381 -4.288 -4.145 1.00 80.06 162 VAL A O 1
ATOM 1208 N N . THR A 1 163 ? 22.466 -6.326 -3.935 1.00 81.06 163 THR A N 1
ATOM 1209 C CA . THR A 1 163 ? 21.887 -6.336 -5.281 1.00 81.06 163 THR A CA 1
ATOM 1210 C C . THR A 1 163 ? 20.655 -5.435 -5.373 1.00 81.06 163 THR A C 1
ATOM 1212 O O . THR A 1 163 ? 20.011 -5.098 -4.373 1.00 81.06 163 THR A O 1
ATOM 1215 N N . LYS A 1 164 ? 20.286 -5.050 -6.598 1.00 76.75 164 LYS A N 1
ATOM 1216 C CA . LYS A 1 164 ? 19.073 -4.254 -6.850 1.00 76.75 164 LYS A CA 1
ATOM 1217 C C . LYS A 1 164 ? 17.795 -4.936 -6.363 1.00 76.75 164 LYS A C 1
ATOM 1219 O O . LYS A 1 164 ? 16.923 -4.245 -5.836 1.00 76.75 164 LYS A O 1
ATOM 1224 N N . ASP A 1 165 ? 17.707 -6.256 -6.508 1.00 79.44 165 ASP A N 1
ATOM 1225 C CA . ASP A 1 165 ? 16.537 -7.047 -6.115 1.00 79.44 165 ASP A CA 1
ATOM 1226 C C . ASP A 1 165 ? 16.398 -7.123 -4.591 1.00 79.44 165 ASP A C 1
ATOM 1228 O O . ASP A 1 165 ? 15.303 -6.971 -4.049 1.00 79.44 165 ASP A O 1
ATOM 1232 N N . GLU A 1 166 ? 17.516 -7.278 -3.881 1.00 81.69 166 GLU A N 1
ATOM 1233 C CA . GLU A 1 166 ? 17.553 -7.247 -2.417 1.00 81.69 166 GLU A CA 1
ATOM 1234 C C . GLU A 1 166 ? 17.191 -5.863 -1.879 1.00 81.69 166 GLU A C 1
ATOM 1236 O O . GLU A 1 166 ? 16.357 -5.746 -0.981 1.00 81.69 166 GLU A O 1
ATOM 1241 N N . LEU A 1 167 ? 17.754 -4.800 -2.459 1.00 81.94 167 LEU A N 1
ATOM 1242 C CA . LEU A 1 167 ? 17.456 -3.431 -2.042 1.00 81.94 167 LEU A CA 1
ATOM 1243 C C . LEU A 1 167 ? 16.002 -3.055 -2.359 1.00 81.94 167 LEU A C 1
ATOM 1245 O O . LEU A 1 167 ? 15.352 -2.371 -1.565 1.00 81.94 167 LEU A O 1
ATOM 1249 N N . PHE A 1 168 ? 15.453 -3.560 -3.468 1.00 84.81 168 PHE A N 1
ATOM 1250 C CA . PHE A 1 168 ? 14.024 -3.484 -3.753 1.00 84.81 168 PHE A CA 1
ATOM 1251 C C . PHE A 1 168 ? 13.204 -4.228 -2.697 1.00 84.81 168 PHE A C 1
ATOM 1253 O O . PHE A 1 168 ? 12.263 -3.650 -2.158 1.00 84.81 168 PHE A O 1
ATOM 1260 N N . ALA A 1 169 ? 13.556 -5.467 -2.347 1.00 86.38 169 ALA A N 1
ATOM 1261 C CA . ALA A 1 169 ? 12.850 -6.229 -1.319 1.00 86.38 169 ALA A CA 1
ATOM 1262 C C . ALA A 1 169 ? 12.891 -5.517 0.045 1.00 86.38 169 ALA A C 1
ATOM 1264 O O . ALA A 1 169 ? 11.882 -5.460 0.754 1.00 86.38 169 ALA A O 1
ATOM 1265 N N . TRP A 1 170 ? 14.020 -4.902 0.398 1.00 86.75 170 TRP A N 1
ATOM 1266 C CA . TRP A 1 170 ? 14.161 -4.104 1.616 1.00 86.75 170 TRP A CA 1
ATOM 1267 C C . TRP A 1 170 ? 13.321 -2.831 1.577 1.00 86.75 170 TRP A C 1
ATOM 1269 O O . TRP A 1 170 ? 12.683 -2.490 2.571 1.00 86.75 170 TRP A O 1
ATOM 1279 N N . ALA A 1 171 ? 13.263 -2.139 0.442 1.00 88.25 171 ALA A N 1
ATOM 1280 C CA . ALA A 1 171 ? 12.404 -0.973 0.298 1.00 88.25 171 ALA A CA 1
ATOM 1281 C C . ALA A 1 171 ? 10.917 -1.365 0.324 1.00 88.25 171 ALA A C 1
ATOM 1283 O O . ALA A 1 171 ? 10.129 -0.735 1.020 1.00 88.25 171 ALA A O 1
ATOM 1284 N N . PHE A 1 172 ? 10.533 -2.418 -0.396 1.00 89.62 172 PHE A N 1
ATOM 1285 C CA . PHE A 1 172 ? 9.143 -2.819 -0.599 1.00 89.62 172 PHE A CA 1
ATOM 1286 C C . PHE A 1 172 ? 8.530 -3.514 0.621 1.00 89.62 172 PHE A C 1
ATOM 1288 O O . PHE A 1 172 ? 7.399 -3.209 0.988 1.00 89.62 172 PHE A O 1
ATOM 1295 N N . LEU A 1 173 ? 9.265 -4.419 1.274 1.00 90.25 173 LEU A N 1
ATOM 1296 C CA . LEU A 1 173 ? 8.797 -5.147 2.461 1.00 90.25 173 LEU A CA 1
ATOM 1297 C C . LEU A 1 173 ? 9.424 -4.614 3.748 1.00 90.25 173 LEU A C 1
ATOM 1299 O O . LEU A 1 173 ? 8.730 -4.457 4.753 1.00 90.25 173 LEU A O 1
ATOM 1303 N N . GLY A 1 174 ? 10.723 -4.318 3.720 1.00 89.25 174 GLY A N 1
ATOM 1304 C CA . GLY A 1 174 ? 11.475 -3.909 4.905 1.00 89.25 174 GLY A CA 1
ATOM 1305 C C . GLY A 1 174 ? 11.010 -2.571 5.479 1.00 89.25 174 GLY A C 1
ATOM 1306 O O . GLY A 1 174 ? 10.743 -2.499 6.677 1.00 89.25 174 GLY A O 1
ATOM 1307 N N . LEU A 1 175 ? 10.837 -1.528 4.656 1.00 92.06 175 LEU A N 1
ATOM 1308 C CA . LEU A 1 175 ? 10.371 -0.219 5.137 1.00 92.06 175 LEU A CA 1
ATOM 1309 C C . LEU A 1 175 ? 8.956 -0.282 5.743 1.00 92.06 175 LEU A C 1
ATOM 1311 O O . LEU A 1 175 ? 8.801 0.171 6.882 1.00 92.06 175 LEU A O 1
ATOM 1315 N N . PRO A 1 176 ? 7.928 -0.866 5.088 1.00 90.75 176 PRO A N 1
ATOM 1316 C CA . PRO A 1 176 ? 6.613 -1.005 5.714 1.00 90.75 176 PRO A CA 1
ATOM 1317 C C . PRO A 1 176 ? 6.635 -1.867 6.982 1.00 90.75 176 PRO A C 1
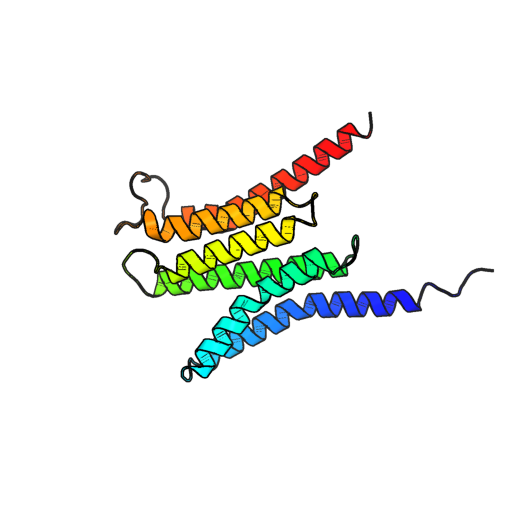ATOM 1319 O O . PRO A 1 176 ? 5.986 -1.507 7.967 1.00 90.75 176 PRO A O 1
ATOM 1322 N N . ALA A 1 177 ? 7.403 -2.964 7.001 1.00 91.44 177 ALA A N 1
ATOM 1323 C CA . ALA A 1 177 ? 7.543 -3.813 8.185 1.00 91.44 177 ALA A CA 1
ATOM 1324 C C . ALA A 1 177 ? 8.191 -3.056 9.355 1.00 91.44 177 ALA A C 1
ATOM 1326 O O . ALA A 1 177 ? 7.685 -3.092 10.478 1.00 91.44 177 ALA A O 1
ATOM 1327 N N . LEU A 1 178 ? 9.260 -2.302 9.091 1.00 92.31 178 LEU A N 1
ATOM 1328 C CA . LEU A 1 178 ? 9.921 -1.450 10.076 1.00 92.31 178 LEU A CA 1
ATOM 1329 C C . LEU A 1 178 ? 8.978 -0.354 10.587 1.00 92.31 178 LEU A C 1
ATOM 1331 O O . LEU A 1 178 ? 8.889 -0.134 11.793 1.00 92.31 178 LEU A O 1
ATOM 1335 N N . GLY A 1 179 ? 8.206 0.279 9.703 1.00 90.94 179 GLY A N 1
ATOM 1336 C CA . GLY A 1 179 ? 7.173 1.242 10.086 1.00 90.94 179 GLY A CA 1
ATOM 1337 C C . GLY A 1 179 ? 6.100 0.641 10.992 1.00 90.94 179 GLY A C 1
ATOM 1338 O O . GLY A 1 179 ? 5.716 1.259 11.986 1.00 90.94 179 GLY A O 1
ATOM 1339 N N . ALA A 1 180 ? 5.641 -0.577 10.695 1.00 90.25 180 ALA A N 1
ATOM 1340 C CA . ALA A 1 180 ? 4.690 -1.302 11.532 1.00 90.25 180 ALA A CA 1
ATOM 1341 C C . ALA A 1 180 ? 5.278 -1.630 12.916 1.00 90.25 180 ALA A C 1
ATOM 1343 O O . ALA A 1 180 ? 4.623 -1.391 13.932 1.00 90.25 180 ALA A O 1
ATOM 1344 N N . LEU A 1 181 ? 6.528 -2.098 12.980 1.00 92.44 181 LEU A N 1
ATOM 1345 C CA . LEU A 1 181 ? 7.228 -2.358 14.241 1.00 92.44 181 LEU A CA 1
A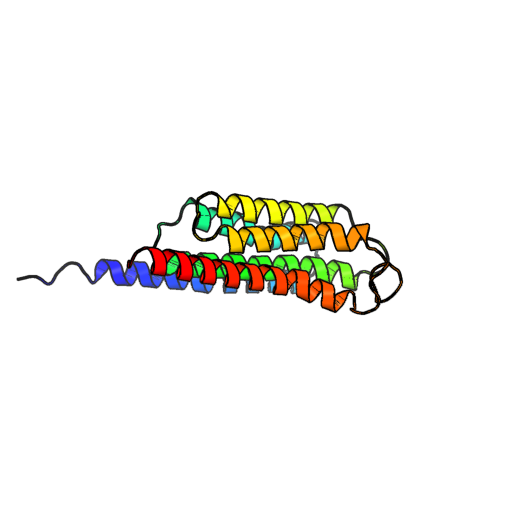TOM 1346 C C . LEU A 1 181 ? 7.397 -1.080 15.070 1.00 92.44 181 LEU A C 1
ATOM 1348 O O . LEU A 1 181 ? 7.059 -1.068 16.253 1.00 92.44 181 LEU A O 1
ATOM 1352 N N . LEU A 1 182 ? 7.842 0.018 14.457 1.00 91.81 182 LEU A N 1
ATOM 1353 C CA . LEU A 1 182 ? 7.961 1.318 15.124 1.00 91.81 182 LEU A CA 1
ATOM 1354 C C . LEU A 1 182 ? 6.605 1.827 15.621 1.00 91.81 182 LEU A C 1
ATOM 1356 O O . LEU A 1 182 ? 6.518 2.376 16.720 1.00 91.81 182 LEU A O 1
ATOM 1360 N N . GLN A 1 183 ? 5.534 1.605 14.858 1.00 91.62 183 GLN A N 1
ATOM 1361 C CA . GLN A 1 183 ? 4.176 1.953 15.269 1.00 91.62 183 GLN A CA 1
ATOM 1362 C C . GLN A 1 183 ? 3.742 1.171 16.518 1.00 91.62 183 GLN A C 1
ATOM 1364 O O . GLN A 1 183 ? 3.160 1.758 17.436 1.00 91.62 183 GLN A O 1
ATOM 1369 N N . ILE A 1 184 ? 4.058 -0.126 16.580 1.00 89.81 184 ILE A N 1
ATOM 1370 C CA . ILE A 1 184 ? 3.794 -0.990 17.739 1.00 89.81 184 ILE A CA 1
ATOM 1371 C C . ILE A 1 184 ? 4.627 -0.546 18.948 1.00 89.81 184 ILE A C 1
ATOM 1373 O O . ILE A 1 184 ? 4.086 -0.401 20.046 1.00 89.81 184 ILE A O 1
ATOM 1377 N N . LEU A 1 185 ? 5.920 -0.274 18.756 1.00 90.69 185 LEU A N 1
ATOM 1378 C CA . LEU A 1 185 ? 6.817 0.205 19.811 1.00 90.69 185 LEU A CA 1
ATOM 1379 C C . LEU A 1 185 ? 6.356 1.550 20.379 1.00 90.69 185 LEU A C 1
ATOM 1381 O O . LEU A 1 185 ? 6.342 1.739 21.598 1.00 90.69 185 LEU A O 1
ATOM 1385 N N . TRP A 1 186 ? 5.916 2.468 19.517 1.00 90.38 186 TRP A N 1
ATOM 1386 C CA . TRP A 1 186 ? 5.355 3.747 19.941 1.00 90.38 186 TRP A CA 1
ATOM 1387 C C . TRP A 1 186 ? 4.099 3.552 20.798 1.00 90.38 186 TRP A C 1
ATOM 1389 O O . TRP A 1 186 ? 3.998 4.140 21.876 1.00 90.38 186 TRP A O 1
ATOM 1399 N N . TRP A 1 187 ? 3.178 2.668 20.398 1.00 88.94 187 TRP A N 1
ATOM 1400 C CA . TRP A 1 187 ? 2.012 2.333 21.223 1.00 88.94 187 TRP A CA 1
ATOM 1401 C C . TRP A 1 187 ? 2.398 1.721 22.570 1.00 88.94 187 TRP A C 1
ATOM 1403 O O . TRP A 1 187 ? 1.821 2.098 23.592 1.00 88.94 187 TRP A O 1
ATOM 1413 N N . ALA A 1 188 ? 3.367 0.804 22.597 1.00 87.81 188 ALA A N 1
ATOM 1414 C CA . ALA A 1 188 ? 3.851 0.195 23.832 1.00 87.81 188 ALA A CA 1
ATOM 1415 C C . ALA A 1 188 ? 4.441 1.249 24.784 1.00 87.81 188 ALA A C 1
ATOM 1417 O O . ALA A 1 188 ? 4.135 1.245 25.978 1.00 87.81 188 ALA A O 1
ATOM 1418 N N . ARG A 1 189 ? 5.218 2.201 24.252 1.00 89.25 189 ARG A N 1
ATOM 1419 C CA . ARG A 1 189 ? 5.794 3.312 25.021 1.00 89.25 189 ARG A CA 1
ATOM 1420 C C . ARG A 1 189 ? 4.721 4.246 25.579 1.00 89.25 189 ARG A C 1
ATOM 1422 O O . ARG A 1 189 ? 4.741 4.544 26.769 1.00 89.25 189 ARG A O 1
ATOM 1429 N N . VAL A 1 190 ? 3.767 4.674 24.752 1.00 84.56 190 VAL A N 1
ATOM 1430 C CA . VAL A 1 190 ? 2.685 5.584 25.172 1.00 84.56 190 VAL A CA 1
ATOM 1431 C C . VAL A 1 190 ? 1.783 4.936 26.226 1.00 84.56 190 VAL A C 1
ATOM 1433 O O . VAL A 1 190 ? 1.343 5.613 27.151 1.00 84.56 190 VAL A O 1
ATOM 1436 N N . ARG A 1 191 ? 1.525 3.626 26.130 1.00 78.00 191 ARG A N 1
ATOM 1437 C CA . ARG A 1 191 ? 0.737 2.899 27.138 1.00 78.00 191 ARG A CA 1
ATOM 1438 C C . ARG A 1 191 ? 1.452 2.810 28.484 1.00 78.00 191 ARG A C 1
ATOM 1440 O O . ARG A 1 191 ? 0.812 3.064 29.496 1.00 78.00 191 ARG A O 1
ATOM 1447 N N . ARG A 1 192 ? 2.759 2.523 28.498 1.00 74.81 192 ARG A N 1
ATOM 1448 C CA . ARG A 1 192 ? 3.561 2.488 29.736 1.00 74.81 192 ARG A CA 1
ATOM 1449 C C . ARG A 1 192 ? 3.620 3.845 30.444 1.00 74.81 192 ARG A C 1
ATOM 1451 O O . ARG A 1 192 ? 3.639 3.883 31.664 1.00 74.81 192 ARG A O 1
ATOM 1458 N N . GLY A 1 193 ? 3.606 4.947 29.692 1.00 62.06 193 GLY A N 1
ATOM 1459 C CA . GLY A 1 193 ? 3.584 6.301 30.258 1.00 62.06 193 GLY A CA 1
ATOM 1460 C C . GLY A 1 193 ? 2.232 6.757 30.823 1.00 62.06 193 GLY A C 1
ATOM 1461 O O . GLY A 1 193 ? 2.176 7.822 31.415 1.00 62.06 193 GLY A O 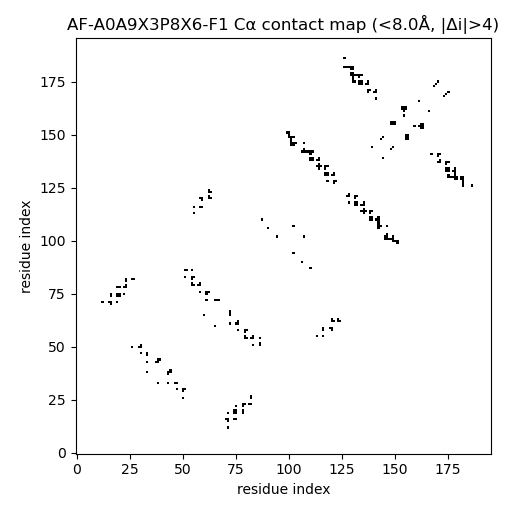1
ATOM 1462 N N . ARG A 1 194 ? 1.144 5.995 30.630 1.00 58.31 194 ARG A N 1
ATOM 1463 C CA . ARG A 1 194 ? -0.192 6.290 31.194 1.00 58.31 194 ARG A CA 1
ATOM 1464 C C . ARG A 1 194 ? -0.520 5.481 32.453 1.00 58.31 194 ARG A C 1
ATOM 1466 O O . ARG A 1 194 ? -1.575 5.685 33.037 1.00 58.31 194 ARG A O 1
ATOM 1473 N N . THR A 1 195 ? 0.337 4.531 32.817 1.00 51.91 195 THR A N 1
ATOM 1474 C CA . THR A 1 195 ? 0.189 3.655 33.991 1.00 51.91 195 THR A CA 1
ATOM 1475 C C . THR A 1 195 ? 1.082 4.076 35.164 1.00 51.91 195 THR A C 1
ATOM 1477 O O . THR A 1 195 ? 1.250 3.291 36.091 1.00 51.91 195 THR A O 1
ATOM 1480 N N . VAL A 1 196 ? 1.674 5.273 35.102 1.00 44.25 196 VAL A N 1
ATOM 1481 C CA . VAL A 1 196 ? 2.488 5.893 36.160 1.00 44.25 196 VAL A CA 1
ATOM 1482 C C . VAL A 1 196 ? 1.816 7.187 36.584 1.00 44.25 196 VAL A C 1
ATOM 1484 O O . VAL A 1 196 ? 1.350 7.902 35.666 1.00 44.25 196 VAL A O 1
#